Protein AF-A0A1M7ZE67-F1 (afdb_monomer_lite)

Radius of gyration: 37.71 Å; chains: 1; bounding box: 58×141×57 Å

Foldseek 3Di:
DDDDDDDDDDDDDDDDDDDDDPPPPVVVVVVVVVVVVVVVVVVVVVVVVVVVPPPPPPVPPPAQAEDAAAAPDPDAFDADPVLVVVCVVVVHALVRQLVLVLVVLLPDPVLVVLLCVLLVLLVADSLLLVLQLSLCSSRPHRSPPPLVVLVVVLVVLVPDPDFQDAPPHGPVNVCVDPLNVVLVPDPAQQSNLVSVQVSCQPPQQQDQDPNDHHHNDGPLQRGVPPDDRQWAAESNRHGLSLLRNQQVVLCVRPVDDRDDNRCNSVSSNQCHNNNNVSNSSSSQLSCLQCLLCVQQSYRHSNYSQLSSQCSVVPPSNVVSNVQNVVCVVVVHRDDRHGHSSSNVSSVCSVSSVVSVD

Structure (mmCIF, N/CA/C/O backbone):
data_AF-A0A1M7ZE67-F1
#
_entry.id   AF-A0A1M7ZE67-F1
#
loop_
_atom_site.group_PDB
_atom_site.id
_atom_site.type_symbol
_atom_site.label_atom_id
_atom_site.label_alt_id
_atom_site.label_comp_id
_atom_site.label_asym_id
_atom_site.label_entity_id
_atom_site.label_seq_id
_atom_site.pdbx_PDB_ins_code
_atom_site.Cartn_x
_atom_site.Cartn_y
_atom_site.Cartn_z
_atom_site.occupancy
_atom_site.B_iso_or_equiv
_atom_site.auth_seq_id
_atom_site.auth_comp_id
_atom_site.auth_asym_id
_atom_site.auth_atom_id
_atom_site.pdbx_PDB_model_num
ATOM 1 N N . MET A 1 1 ? 35.141 -115.122 -3.502 1.00 37.69 1 MET A N 1
ATOM 2 C CA . MET A 1 1 ? 36.335 -115.824 -2.993 1.00 37.69 1 MET A CA 1
ATOM 3 C C . MET A 1 1 ? 36.480 -115.484 -1.522 1.00 37.69 1 MET A C 1
ATOM 5 O O . MET A 1 1 ? 36.486 -114.306 -1.211 1.00 37.69 1 MET A O 1
ATOM 9 N N . LEU A 1 2 ? 36.434 -116.542 -0.702 1.00 40.47 2 LEU A N 1
ATOM 10 C CA . LEU A 1 2 ? 36.961 -116.773 0.655 1.00 40.47 2 LEU A CA 1
ATOM 11 C C . LEU A 1 2 ? 37.602 -115.592 1.454 1.00 40.47 2 LEU A C 1
ATOM 13 O O . LEU A 1 2 ? 38.289 -114.783 0.844 1.00 40.47 2 LEU A O 1
ATOM 17 N N . PRO A 1 3 ? 37.721 -115.673 2.803 1.00 68.88 3 PRO A N 1
ATOM 18 C CA . PRO A 1 3 ? 36.790 -116.205 3.832 1.00 68.88 3 PRO A CA 1
ATOM 19 C C . PRO A 1 3 ? 37.053 -115.711 5.301 1.00 68.88 3 PRO A C 1
ATOM 21 O O . PRO A 1 3 ? 37.895 -114.854 5.539 1.00 68.88 3 PRO A O 1
ATOM 24 N N . LEU A 1 4 ? 36.420 -116.427 6.258 1.00 39.94 4 LEU A N 1
ATOM 25 C CA . LEU A 1 4 ? 36.834 -116.756 7.650 1.00 39.94 4 LEU A CA 1
ATOM 26 C C . LEU A 1 4 ? 36.669 -115.666 8.732 1.00 39.94 4 LEU A C 1
ATOM 28 O O . LEU A 1 4 ? 37.014 -114.520 8.508 1.00 39.94 4 LEU A O 1
ATOM 32 N N . GLN A 1 5 ? 36.300 -115.939 9.992 1.00 39.19 5 GLN A N 1
ATOM 33 C CA . GLN A 1 5 ? 35.590 -116.998 10.754 1.00 39.19 5 GLN A CA 1
ATOM 34 C C . GLN A 1 5 ? 35.569 -116.507 12.252 1.00 39.19 5 GLN A C 1
ATOM 36 O O . GLN A 1 5 ? 35.997 -115.378 12.481 1.00 39.19 5 GLN A O 1
ATOM 41 N N . PRO A 1 6 ? 35.037 -117.216 13.279 1.00 73.19 6 PRO A N 1
ATOM 42 C CA . PRO A 1 6 ? 34.024 -116.665 14.204 1.00 73.19 6 PRO A CA 1
ATOM 43 C C . PRO A 1 6 ? 34.400 -116.709 15.714 1.00 73.19 6 PRO A C 1
ATOM 45 O O . PRO A 1 6 ? 35.472 -117.195 16.051 1.00 73.19 6 PRO A O 1
ATOM 48 N N . LEU A 1 7 ? 33.491 -116.281 16.621 1.00 39.88 7 LEU A N 1
ATOM 49 C CA . LEU A 1 7 ? 32.932 -117.057 17.773 1.00 39.88 7 LEU A CA 1
ATOM 50 C C . LEU A 1 7 ? 32.322 -116.189 18.909 1.00 39.88 7 LEU A C 1
ATOM 52 O O . LEU A 1 7 ? 32.971 -115.271 19.389 1.00 39.88 7 LEU A O 1
ATOM 56 N N . GLN A 1 8 ? 31.140 -116.641 19.384 1.00 41.62 8 GLN A N 1
ATOM 57 C CA . GLN A 1 8 ? 30.636 -116.703 20.788 1.00 41.62 8 GLN A CA 1
ATOM 58 C C . GLN A 1 8 ? 30.366 -115.391 21.575 1.00 41.62 8 GLN A C 1
ATOM 60 O O . GLN A 1 8 ? 31.011 -114.386 21.346 1.00 41.62 8 GLN A O 1
ATOM 65 N N . SER A 1 9 ? 29.426 -115.272 22.529 1.00 34.56 9 SER A N 1
ATOM 66 C CA . SER A 1 9 ? 28.531 -116.185 23.275 1.00 34.56 9 SER A CA 1
ATOM 67 C C . SER A 1 9 ? 27.375 -115.390 23.939 1.00 34.56 9 SER A C 1
ATOM 69 O O . SER A 1 9 ? 27.431 -114.170 24.043 1.00 34.56 9 SER A O 1
ATOM 71 N N . LEU A 1 10 ? 26.350 -116.115 24.404 1.00 39.31 10 LEU A N 1
ATOM 72 C CA . LEU A 1 10 ? 25.133 -115.701 25.133 1.00 39.31 10 LEU A CA 1
ATOM 73 C C . LEU A 1 10 ? 25.384 -115.025 26.506 1.00 39.31 10 LEU A C 1
ATOM 75 O O . LEU A 1 10 ? 26.268 -115.488 27.217 1.00 39.31 10 LEU A O 1
ATOM 79 N N . ASP A 1 11 ? 24.556 -114.042 26.922 1.00 38.16 11 ASP A N 1
ATOM 80 C CA . ASP A 1 11 ? 23.532 -114.221 27.988 1.00 38.16 11 ASP A CA 1
ATOM 81 C C . ASP A 1 11 ? 22.647 -112.972 28.313 1.00 38.16 11 ASP A C 1
ATOM 83 O O . ASP A 1 11 ? 23.129 -111.850 28.416 1.00 38.16 11 ASP A O 1
ATOM 87 N N . ARG A 1 12 ? 21.352 -113.259 28.564 1.00 39.28 12 ARG A N 1
ATOM 88 C CA . ARG A 1 12 ? 20.345 -112.685 29.510 1.00 39.28 12 ARG A CA 1
ATOM 89 C C . ARG A 1 12 ? 19.777 -111.238 29.476 1.00 39.28 12 ARG A C 1
ATOM 9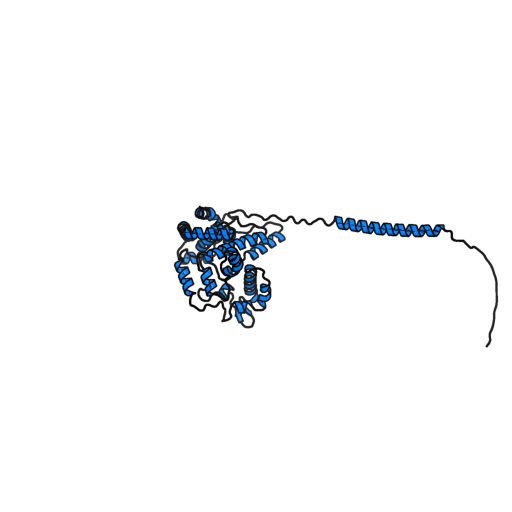1 O O . ARG A 1 12 ? 20.468 -110.248 29.656 1.00 39.28 12 ARG A O 1
ATOM 98 N N . ALA A 1 13 ? 18.428 -111.243 29.558 1.00 33.59 13 ALA A N 1
ATOM 99 C CA . ALA A 1 13 ? 17.512 -110.477 30.440 1.00 33.59 13 ALA A CA 1
ATOM 100 C C . ALA A 1 13 ? 16.529 -109.446 29.814 1.00 33.59 13 ALA A C 1
ATOM 102 O O . ALA A 1 13 ? 16.861 -108.301 29.539 1.00 33.59 13 ALA A O 1
ATOM 103 N N . ALA A 1 14 ? 15.281 -109.925 29.660 1.00 38.44 14 ALA A N 1
ATOM 104 C CA . ALA A 1 14 ? 13.939 -109.337 29.888 1.00 38.44 14 ALA A CA 1
ATOM 105 C C . ALA A 1 14 ? 13.839 -107.883 30.442 1.00 38.44 14 ALA A C 1
ATOM 107 O O . ALA A 1 14 ? 14.640 -107.484 31.269 1.00 38.44 14 ALA A O 1
ATOM 108 N N . SER A 1 15 ? 12.824 -107.044 30.177 1.00 39.09 15 SER A N 1
ATOM 109 C CA . SER A 1 15 ? 11.384 -107.256 29.935 1.00 39.09 15 SER A CA 1
ATOM 110 C C . SER A 1 15 ? 10.691 -105.929 29.535 1.00 39.09 15 SER A C 1
ATOM 112 O O . SER A 1 15 ? 11.205 -104.855 29.833 1.00 39.09 15 SER A O 1
ATOM 114 N N . GLY A 1 16 ? 9.471 -106.002 28.976 1.00 34.16 16 GLY A N 1
ATOM 115 C CA . GLY A 1 16 ? 8.428 -104.993 29.237 1.00 34.16 16 GLY A CA 1
ATOM 116 C C . GLY A 1 16 ? 7.887 -104.199 28.040 1.00 34.16 16 GLY A C 1
ATOM 117 O O . GLY A 1 16 ? 8.334 -103.092 27.765 1.00 34.16 16 GLY A O 1
ATOM 118 N N . ARG A 1 17 ? 6.819 -104.700 27.399 1.00 46.03 17 ARG A N 1
ATOM 119 C CA . ARG A 1 17 ? 5.888 -103.866 26.611 1.00 46.03 17 ARG A CA 1
ATOM 120 C C . ARG A 1 17 ? 5.009 -103.043 27.559 1.00 46.03 17 ARG A C 1
ATOM 122 O O . ARG A 1 17 ? 4.394 -103.617 28.455 1.00 46.03 17 ARG A O 1
ATOM 129 N N . ARG A 1 18 ? 4.849 -101.741 27.298 1.00 42.53 18 ARG A N 1
ATOM 130 C CA . ARG A 1 18 ? 3.683 -100.961 27.747 1.00 42.53 18 ARG A CA 1
ATOM 131 C C . ARG A 1 18 ? 2.934 -100.409 26.541 1.00 42.53 18 ARG A C 1
ATOM 133 O O . ARG A 1 18 ? 3.508 -99.747 25.685 1.00 42.53 18 ARG A O 1
ATOM 140 N N . VAL A 1 19 ? 1.644 -100.716 26.512 1.00 50.50 19 VAL A N 1
ATOM 141 C CA . VAL A 1 19 ? 0.631 -100.163 25.613 1.00 50.50 19 VAL A CA 1
ATOM 142 C C . VAL A 1 19 ? 0.341 -98.725 26.058 1.00 50.50 19 VAL A C 1
ATOM 144 O O . VAL A 1 19 ? 0.095 -98.487 27.241 1.00 50.50 19 VAL A O 1
ATOM 147 N N . MET A 1 20 ? 0.406 -97.762 25.135 1.00 42.56 20 MET A N 1
ATOM 148 C CA . MET A 1 20 ? 0.136 -96.347 25.409 1.00 42.56 20 MET A CA 1
ATOM 149 C C . MET A 1 20 ? -1.375 -96.090 25.334 1.00 42.56 20 MET A C 1
ATOM 151 O O . MET A 1 20 ? -1.995 -96.276 24.290 1.00 42.56 20 MET A O 1
ATOM 155 N N . GLY A 1 21 ? -1.970 -95.723 26.471 1.00 41.25 21 GLY A N 1
ATOM 156 C CA . GLY A 1 21 ? -3.400 -95.454 26.610 1.00 41.25 21 GLY A CA 1
ATOM 157 C C . GLY A 1 21 ? -3.831 -94.109 26.016 1.00 41.25 21 GLY A C 1
ATOM 158 O O . GLY A 1 21 ? -3.056 -93.155 25.943 1.00 41.25 21 GLY A O 1
ATOM 159 N N . TRP A 1 22 ? -5.112 -94.034 25.649 1.00 51.19 22 TRP A N 1
ATOM 160 C CA . TRP A 1 22 ? -5.822 -92.888 25.056 1.00 51.19 22 TRP A CA 1
ATOM 161 C C . TRP A 1 22 ? -5.829 -91.590 25.893 1.00 51.19 22 TRP A C 1
ATOM 163 O O . TRP A 1 22 ? -6.349 -90.567 25.456 1.00 51.19 22 TRP A O 1
ATOM 173 N N . SER A 1 23 ? -5.203 -91.581 27.067 1.00 49.56 23 SER A N 1
ATOM 174 C CA . SER A 1 23 ? -5.097 -90.421 27.956 1.00 49.56 23 SER A CA 1
ATOM 175 C C . SER A 1 23 ? -4.087 -89.365 27.480 1.00 49.56 23 SER A C 1
ATOM 177 O O . SER A 1 23 ? -4.133 -88.237 27.953 1.00 49.56 23 SER A O 1
ATOM 179 N N . GLY A 1 24 ? -3.164 -89.703 26.568 1.00 48.00 24 GLY A N 1
ATOM 180 C CA . GLY A 1 24 ? -2.104 -88.788 26.107 1.00 48.00 24 GLY A CA 1
ATOM 181 C C . GLY A 1 24 ? -2.510 -87.825 24.984 1.00 48.00 24 GLY A C 1
ATOM 182 O O . GLY A 1 24 ? -1.918 -86.756 24.846 1.00 48.00 24 GLY A O 1
ATOM 183 N N . VAL A 1 25 ? -3.532 -88.172 24.195 1.00 52.66 25 VAL A N 1
ATOM 184 C CA . VAL A 1 25 ? -3.953 -87.381 23.022 1.00 52.66 25 VAL A CA 1
ATOM 185 C C . VAL A 1 25 ? -4.830 -86.190 23.432 1.00 52.66 25 VAL A C 1
ATOM 187 O O . VAL A 1 25 ? -4.679 -85.098 22.884 1.00 52.66 25 VAL A O 1
ATOM 190 N N . LEU A 1 26 ? -5.676 -86.342 24.461 1.00 48.53 26 LEU A N 1
ATOM 191 C CA . LEU A 1 26 ? -6.514 -85.243 24.963 1.00 48.53 26 LEU A CA 1
ATOM 192 C C . LEU A 1 26 ? -5.701 -84.114 25.624 1.00 48.53 26 LEU A C 1
ATOM 194 O O . LEU A 1 26 ? -6.079 -82.946 25.534 1.00 48.53 26 LEU A O 1
ATOM 198 N N . THR A 1 27 ? -4.564 -84.423 26.248 1.00 53.12 27 THR A N 1
ATOM 199 C CA . THR A 1 27 ? -3.754 -83.433 26.983 1.00 53.12 27 THR A CA 1
ATOM 200 C C . THR A 1 27 ? -2.970 -82.502 26.057 1.00 53.12 27 THR A C 1
ATOM 202 O O . THR A 1 27 ? -2.714 -81.352 26.413 1.00 53.12 27 THR A O 1
ATOM 205 N N . ILE A 1 28 ? -2.604 -82.970 24.859 1.00 53.38 28 ILE A N 1
ATOM 206 C CA . ILE A 1 28 ? -1.895 -82.163 23.854 1.00 53.38 28 ILE A CA 1
ATOM 207 C C . ILE A 1 28 ? -2.879 -81.225 23.142 1.00 53.38 28 ILE A C 1
ATOM 209 O O . ILE A 1 28 ? -2.604 -80.031 23.032 1.00 53.38 28 ILE A O 1
ATOM 213 N N . ALA A 1 29 ? -4.060 -81.723 22.758 1.00 52.75 29 ALA A N 1
ATOM 214 C CA . ALA A 1 29 ? -5.105 -80.908 22.133 1.00 52.75 29 ALA A CA 1
ATOM 215 C C . ALA A 1 29 ? -5.577 -79.766 23.055 1.00 52.75 29 ALA A C 1
ATOM 217 O O . ALA A 1 29 ? -5.668 -78.617 22.623 1.00 52.75 29 ALA A O 1
ATOM 218 N N . ALA A 1 30 ? -5.773 -80.043 24.350 1.00 52.50 30 ALA A N 1
ATOM 219 C CA . ALA A 1 30 ? -6.135 -79.018 25.328 1.00 52.50 30 ALA A CA 1
ATOM 220 C C . ALA A 1 30 ? -5.039 -77.946 25.500 1.00 52.50 30 ALA A C 1
ATOM 222 O O . ALA A 1 30 ? -5.345 -76.760 25.613 1.00 52.50 30 ALA A O 1
ATOM 223 N N . ARG A 1 31 ? -3.752 -78.326 25.466 1.00 50.81 31 ARG A N 1
ATOM 224 C CA . ARG A 1 31 ? -2.633 -77.372 25.589 1.00 50.81 31 ARG A CA 1
ATOM 225 C C . ARG A 1 31 ? -2.471 -76.471 24.360 1.00 50.81 31 ARG A C 1
ATOM 227 O O . ARG A 1 31 ? -2.173 -75.292 24.534 1.00 50.81 31 ARG A O 1
ATOM 234 N N . VAL A 1 32 ? -2.713 -76.983 23.151 1.00 53.66 32 VAL A N 1
ATOM 235 C CA . VAL A 1 32 ? -2.655 -76.196 21.901 1.00 53.66 32 VAL A CA 1
ATOM 236 C C . VAL A 1 32 ? -3.820 -75.205 21.810 1.00 53.66 32 VAL A C 1
ATOM 238 O O . VAL A 1 32 ? -3.609 -74.038 21.484 1.00 53.66 32 VAL A O 1
ATOM 241 N N . ILE A 1 33 ? -5.033 -75.619 22.193 1.00 54.06 33 ILE A N 1
ATOM 242 C CA . ILE A 1 33 ? -6.212 -74.738 22.207 1.00 54.06 33 ILE A CA 1
ATOM 243 C C . ILE A 1 33 ? -6.042 -73.616 23.244 1.00 54.06 33 ILE A C 1
ATOM 245 O O . ILE A 1 33 ? -6.280 -72.452 22.931 1.00 54.06 33 ILE A O 1
ATOM 249 N N . ILE A 1 34 ? -5.548 -73.921 24.451 1.00 54.44 34 ILE A N 1
ATOM 250 C CA . ILE A 1 34 ? -5.298 -72.903 25.489 1.00 54.44 34 ILE A CA 1
ATOM 251 C C . ILE A 1 34 ? -4.181 -71.931 25.068 1.00 54.44 34 ILE A C 1
ATOM 253 O O . ILE A 1 34 ? -4.273 -70.736 25.353 1.00 54.44 34 ILE A O 1
ATOM 257 N N . ALA A 1 35 ? -3.146 -72.403 24.362 1.00 50.81 35 ALA A N 1
ATOM 258 C CA . ALA A 1 35 ? -2.100 -71.538 23.817 1.00 50.81 35 ALA A CA 1
ATOM 259 C C . ALA A 1 35 ? -2.644 -70.601 22.723 1.00 50.81 35 ALA A C 1
ATOM 261 O O . ALA A 1 35 ? -2.401 -69.396 22.779 1.00 50.81 35 ALA A O 1
ATOM 262 N N . HIS A 1 36 ? -3.447 -71.098 21.777 1.00 49.75 36 HIS A N 1
ATOM 263 C CA . HIS A 1 36 ? -4.042 -70.258 20.732 1.00 49.75 36 HIS A CA 1
ATOM 264 C C . HIS A 1 36 ? -5.071 -69.257 21.275 1.00 49.75 36 HIS A C 1
ATOM 266 O O . HIS A 1 36 ? -5.068 -68.106 20.846 1.00 49.75 36 HIS A O 1
ATOM 272 N N . VAL A 1 37 ? -5.863 -69.625 22.288 1.00 54.44 37 VAL A N 1
ATOM 273 C CA . VAL A 1 37 ? -6.792 -68.698 22.962 1.00 54.44 37 VAL A CA 1
ATOM 274 C C . VAL A 1 37 ? -6.042 -67.609 23.739 1.00 54.44 37 VAL A C 1
ATOM 276 O O . VAL A 1 37 ? -6.433 -66.446 23.681 1.00 54.44 37 VAL A O 1
ATOM 279 N N . ARG A 1 38 ? -4.919 -67.932 24.399 1.00 50.50 38 ARG A N 1
ATOM 280 C CA . ARG A 1 38 ? -4.068 -66.934 25.079 1.00 50.50 38 ARG A CA 1
ATOM 281 C C . ARG A 1 38 ? -3.377 -65.979 24.107 1.00 50.50 38 ARG A C 1
ATOM 283 O O . ARG A 1 38 ? -3.290 -64.791 24.396 1.00 50.50 38 ARG A O 1
ATOM 290 N N . THR A 1 39 ? -2.931 -66.475 22.953 1.00 51.69 39 THR A N 1
ATOM 291 C CA . THR A 1 39 ? -2.288 -65.638 21.924 1.00 51.69 39 THR A CA 1
ATOM 292 C C . THR A 1 39 ? -3.312 -64.744 21.211 1.00 51.69 39 THR A C 1
ATOM 294 O O . THR A 1 39 ? -3.032 -63.575 20.963 1.00 51.69 39 THR A O 1
ATOM 297 N N . ALA A 1 40 ? -4.529 -65.246 20.967 1.00 51.94 40 ALA A N 1
ATOM 298 C CA . ALA A 1 40 ? -5.639 -64.469 20.414 1.00 51.94 40 ALA A CA 1
ATOM 299 C C . ALA A 1 40 ? -6.171 -63.412 21.402 1.00 51.94 40 ALA A C 1
ATOM 301 O O . ALA A 1 40 ? -6.408 -62.274 21.005 1.00 51.94 40 ALA A O 1
ATOM 302 N N . MET A 1 41 ? -6.288 -63.733 22.698 1.00 52.34 41 MET A N 1
ATOM 303 C CA . MET A 1 41 ? -6.652 -62.750 23.731 1.00 52.34 41 MET A CA 1
ATOM 304 C C . MET A 1 41 ? -5.570 -61.683 23.936 1.00 52.34 41 MET A C 1
ATOM 306 O O . MET A 1 41 ? -5.913 -60.523 24.138 1.00 52.34 41 MET A O 1
ATOM 310 N N . ALA A 1 42 ? -4.283 -62.033 23.838 1.00 52.97 42 ALA A N 1
ATOM 311 C CA . ALA A 1 42 ? -3.193 -61.057 23.897 1.00 52.97 42 ALA A CA 1
ATOM 312 C C . ALA A 1 42 ? -3.191 -60.111 22.682 1.00 52.97 42 ALA A C 1
ATOM 314 O O . ALA A 1 42 ? -2.950 -58.918 22.845 1.00 52.97 42 ALA A O 1
ATOM 315 N N . PHE A 1 43 ? -3.529 -60.608 21.485 1.00 52.12 43 PHE A N 1
ATOM 316 C CA . PHE A 1 43 ? -3.680 -59.776 20.286 1.00 52.12 43 PHE A CA 1
ATOM 317 C C . PHE A 1 43 ? -4.895 -58.843 20.367 1.00 52.12 43 PHE A C 1
ATOM 319 O O . PHE A 1 43 ? -4.783 -57.675 20.015 1.00 52.12 43 PHE A O 1
ATOM 326 N N . VAL A 1 44 ? -6.035 -59.317 20.883 1.00 55.97 44 VAL A N 1
ATOM 327 C CA . VAL A 1 44 ? -7.241 -58.489 21.073 1.00 55.97 44 VAL A CA 1
ATOM 328 C C . VAL A 1 44 ? -7.042 -57.456 22.189 1.00 55.97 44 VAL A C 1
ATOM 330 O O . VAL A 1 44 ? -7.448 -56.309 22.030 1.00 55.97 44 VAL A O 1
ATOM 333 N N . ALA A 1 45 ? -6.352 -57.805 23.280 1.00 54.84 45 ALA A N 1
ATOM 334 C CA . ALA A 1 45 ? -5.998 -56.856 24.336 1.00 54.84 45 ALA A CA 1
ATOM 335 C C . ALA A 1 45 ? -4.969 -55.811 23.866 1.00 54.84 45 ALA A C 1
ATOM 337 O O . ALA A 1 45 ? -5.103 -54.641 24.209 1.00 54.84 45 ALA A O 1
ATOM 338 N N . ALA A 1 46 ? -3.989 -56.192 23.037 1.00 54.97 46 ALA A N 1
ATOM 339 C CA . ALA A 1 46 ? -3.046 -55.250 22.431 1.00 54.97 46 ALA A CA 1
ATOM 340 C C . ALA A 1 46 ? -3.719 -54.326 21.400 1.00 54.97 46 ALA A C 1
ATOM 342 O O . ALA A 1 46 ? -3.388 -53.144 21.347 1.00 54.97 46 ALA A O 1
ATOM 343 N N . LEU A 1 47 ? -4.702 -54.820 20.635 1.00 53.53 47 LEU A N 1
ATOM 344 C CA . LEU A 1 47 ? -5.490 -53.990 19.716 1.00 53.53 47 LEU A CA 1
ATOM 345 C C . LEU A 1 47 ? -6.411 -53.017 20.473 1.00 53.53 47 LEU A C 1
ATOM 347 O O . LEU A 1 47 ? -6.520 -51.861 20.077 1.00 53.53 47 LEU A O 1
ATOM 351 N N . LEU A 1 48 ? -7.011 -53.454 21.588 1.00 52.19 48 LEU A N 1
ATOM 352 C CA . LEU A 1 48 ? -7.869 -52.616 22.436 1.00 52.19 48 LEU A CA 1
ATOM 353 C C . LEU A 1 48 ? -7.073 -51.579 23.252 1.00 52.19 48 LEU A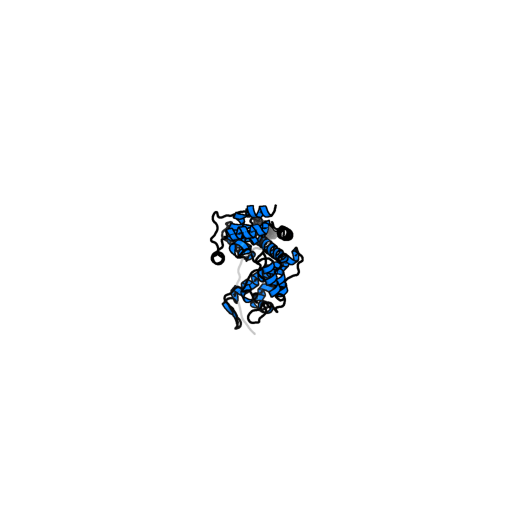 C 1
ATOM 355 O O . LEU A 1 48 ? -7.551 -50.457 23.427 1.00 52.19 48 LEU A O 1
ATOM 359 N N . LEU A 1 49 ? -5.845 -51.896 23.690 1.00 48.50 49 LEU A N 1
ATOM 360 C CA . LEU A 1 49 ? -4.939 -50.915 24.309 1.00 48.50 49 LEU A CA 1
ATOM 361 C C . LEU A 1 49 ? -4.318 -49.949 23.286 1.00 48.50 49 LEU A C 1
ATOM 363 O O . LEU A 1 49 ? -4.091 -48.790 23.625 1.00 48.50 49 LEU A O 1
ATOM 367 N N . ALA A 1 50 ? -4.095 -50.367 22.035 1.00 47.34 50 ALA A N 1
ATOM 368 C CA . ALA A 1 50 ? -3.628 -49.468 20.975 1.00 47.34 50 ALA A CA 1
ATOM 369 C C . ALA A 1 50 ? -4.706 -48.453 20.544 1.00 47.34 50 ALA A C 1
ATOM 371 O O . ALA A 1 50 ? -4.376 -47.329 20.171 1.00 47.34 50 ALA A O 1
ATOM 372 N N . THR A 1 51 ? -5.993 -48.797 20.659 1.00 48.69 51 THR A N 1
ATOM 373 C CA . THR A 1 51 ? -7.106 -47.866 20.392 1.00 48.69 51 THR A CA 1
ATOM 374 C C . THR A 1 51 ? -7.427 -46.911 21.545 1.00 48.69 51 THR A C 1
ATOM 376 O O . THR A 1 51 ? -8.118 -45.922 21.324 1.00 48.69 51 THR A O 1
ATOM 379 N N . ALA A 1 52 ? -6.923 -47.154 22.760 1.00 47.94 52 ALA A N 1
ATOM 380 C CA . ALA A 1 52 ? -7.200 -46.308 23.927 1.00 47.94 52 ALA A CA 1
ATOM 381 C C . ALA A 1 52 ? -6.219 -45.129 24.104 1.00 47.94 52 ALA A C 1
ATOM 383 O O . ALA A 1 52 ? -6.481 -44.237 24.909 1.00 47.94 52 ALA A O 1
ATOM 384 N N . CYS A 1 53 ? -5.112 -45.089 23.350 1.00 45.41 53 CYS A N 1
ATOM 385 C CA . CYS A 1 53 ? -4.116 -44.009 23.426 1.00 45.41 53 CYS A CA 1
ATOM 386 C C . CYS A 1 53 ? -4.122 -43.046 22.232 1.00 45.41 53 CYS A C 1
ATOM 388 O O . CYS A 1 53 ? -3.327 -42.107 22.214 1.00 45.41 53 CYS A O 1
ATOM 390 N N . VAL A 1 54 ? -5.047 -43.192 21.279 1.00 50.22 54 VAL A N 1
ATOM 391 C CA . VAL A 1 54 ? -5.344 -42.110 20.331 1.00 50.22 54 VAL A CA 1
ATOM 392 C C . VAL A 1 54 ? -6.328 -41.162 21.010 1.00 50.22 54 VAL A C 1
ATOM 394 O O . VAL A 1 54 ? -7.505 -41.089 20.665 1.00 50.22 54 VAL A O 1
ATOM 397 N N . ALA A 1 55 ? -5.850 -40.448 22.032 1.00 51.47 55 ALA A N 1
ATOM 398 C CA . ALA A 1 55 ? -6.521 -39.222 22.427 1.00 51.47 55 ALA A CA 1
ATOM 399 C C . ALA A 1 55 ? -6.562 -38.344 21.169 1.00 51.47 55 ALA A C 1
ATOM 401 O O . ALA A 1 55 ? -5.510 -38.151 20.547 1.00 51.47 55 ALA A O 1
ATOM 402 N N . PRO A 1 56 ? -7.730 -37.832 20.744 1.00 45.47 56 PRO A N 1
ATOM 403 C CA . PRO A 1 56 ? -7.719 -36.790 19.746 1.00 45.47 56 PRO A CA 1
ATOM 404 C C . PRO A 1 56 ? -6.883 -35.665 20.353 1.00 45.47 56 PRO A C 1
ATOM 406 O O . PRO A 1 56 ? -7.248 -35.084 21.377 1.00 45.47 56 PRO A O 1
ATOM 409 N N . LEU A 1 57 ? -5.740 -35.368 19.734 1.00 48.00 57 LEU A N 1
ATOM 410 C CA . LEU A 1 57 ? -5.170 -34.032 19.781 1.00 48.00 57 LEU A CA 1
ATOM 411 C C . LEU A 1 57 ? -6.200 -33.138 19.091 1.00 48.00 57 LEU A C 1
ATOM 413 O O . LEU A 1 57 ? -6.048 -32.740 17.940 1.00 48.00 57 LEU A O 1
ATOM 417 N N . SER A 1 58 ? -7.293 -32.861 19.796 1.00 44.72 58 SER A N 1
ATOM 418 C CA . SER A 1 58 ? -8.111 -31.694 19.572 1.00 44.72 58 SER A CA 1
ATOM 419 C C . SER A 1 58 ? -7.187 -30.536 19.910 1.00 44.72 58 SER A C 1
ATOM 421 O O . SER A 1 58 ? -7.175 -30.042 21.035 1.00 44.72 58 SER A O 1
ATOM 423 N N . GLY A 1 59 ? -6.334 -30.153 18.956 1.00 42.34 59 GLY A N 1
ATOM 424 C CA . GLY A 1 59 ? -5.786 -28.815 18.945 1.00 42.34 59 GLY A CA 1
ATOM 425 C C . GLY A 1 59 ? -7.006 -27.922 19.022 1.00 42.34 59 GLY A C 1
ATOM 426 O O . GLY A 1 59 ? -7.800 -27.893 18.082 1.00 42.34 59 GLY A O 1
ATOM 427 N N . ALA A 1 60 ? -7.231 -27.304 20.182 1.00 44.88 60 ALA A N 1
ATOM 428 C CA . ALA A 1 60 ? -8.215 -26.253 20.290 1.00 44.88 60 ALA A CA 1
ATOM 429 C C . ALA A 1 60 ? -7.888 -25.306 19.140 1.00 44.88 60 ALA A C 1
ATOM 431 O O . ALA A 1 60 ? -6.774 -24.781 19.078 1.00 44.88 60 ALA A O 1
ATOM 432 N N . ALA A 1 61 ? -8.803 -25.183 18.178 1.00 50.38 61 ALA A N 1
ATOM 433 C CA . ALA A 1 61 ? -8.717 -24.121 17.204 1.00 50.38 61 ALA A CA 1
ATOM 434 C C . ALA A 1 61 ? -8.737 -22.847 18.044 1.00 50.38 61 ALA A C 1
ATOM 436 O O . ALA A 1 61 ? -9.784 -22.471 18.574 1.00 50.38 61 ALA A O 1
ATOM 437 N N . ALA A 1 62 ? -7.556 -22.278 18.291 1.00 63.09 62 ALA A N 1
ATOM 438 C CA . ALA A 1 62 ? -7.439 -21.006 18.966 1.00 63.09 62 ALA A CA 1
ATOM 439 C C . ALA A 1 62 ? -8.300 -20.053 18.142 1.00 63.09 62 ALA A C 1
ATOM 441 O O . ALA A 1 62 ? -8.062 -19.882 16.944 1.00 63.09 62 ALA A O 1
ATOM 442 N N . GLY A 1 63 ? -9.382 -19.562 18.749 1.00 81.62 63 GLY A N 1
ATOM 443 C CA . GLY A 1 63 ? -10.290 -18.652 18.071 1.00 81.62 63 GLY A CA 1
ATOM 444 C C . GLY A 1 63 ? -9.503 -17.465 17.528 1.00 81.62 63 GLY A C 1
ATOM 445 O O . GLY A 1 63 ? -8.498 -17.062 18.116 1.00 81.62 63 GLY A O 1
ATOM 446 N N . VAL A 1 64 ? -9.953 -16.918 16.401 1.00 92.50 64 VAL A N 1
ATOM 447 C CA . VAL A 1 64 ? -9.369 -15.696 15.846 1.00 92.50 64 VAL A CA 1
ATOM 448 C C . VAL A 1 64 ? -9.406 -14.601 16.917 1.00 92.50 64 VAL A C 1
ATOM 450 O O . VAL A 1 64 ? -10.467 -14.288 17.458 1.00 92.50 64 VAL A O 1
ATOM 453 N N . ILE A 1 65 ? -8.245 -14.028 17.231 1.00 95.62 65 ILE A N 1
ATOM 454 C CA . ILE A 1 65 ? -8.092 -12.965 18.223 1.00 95.62 65 ILE A CA 1
ATOM 455 C C . ILE A 1 65 ? -8.430 -11.638 17.553 1.00 95.62 65 ILE A C 1
ATOM 457 O O . ILE A 1 65 ? -7.711 -11.180 16.666 1.00 95.62 65 ILE A O 1
ATOM 461 N N . VAL A 1 66 ? -9.511 -10.996 17.989 1.00 97.06 66 VAL A N 1
ATOM 462 C CA . VAL A 1 66 ? -9.849 -9.643 17.532 1.00 97.06 66 VAL A CA 1
ATOM 463 C C . VAL A 1 66 ? -8.913 -8.645 18.202 1.00 97.06 66 VAL A C 1
ATOM 465 O O . VAL A 1 66 ? -8.855 -8.566 19.429 1.00 97.06 66 VAL A O 1
ATOM 468 N N . VAL A 1 67 ? -8.183 -7.872 17.401 1.00 96.56 67 VAL A N 1
ATOM 469 C CA . VAL A 1 67 ? -7.296 -6.828 17.914 1.00 96.56 67 VAL A CA 1
ATOM 470 C C . VAL A 1 67 ? -8.118 -5.563 18.179 1.00 96.56 67 VAL A C 1
ATOM 472 O O . VAL A 1 67 ? -8.793 -5.088 17.262 1.00 96.56 67 VAL A O 1
ATOM 475 N N . PRO A 1 68 ? -8.097 -5.009 19.407 1.00 93.50 68 PRO A N 1
ATOM 476 C CA . PRO A 1 68 ? -8.895 -3.834 19.736 1.00 93.50 68 PRO A CA 1
ATOM 477 C C . PRO A 1 68 ? -8.454 -2.600 18.929 1.00 93.50 68 PRO A C 1
ATOM 479 O O . PRO A 1 68 ? -7.303 -2.544 18.483 1.00 93.50 68 PRO A O 1
ATOM 482 N N . PRO A 1 69 ? -9.342 -1.604 18.749 1.00 93.75 69 PRO A N 1
ATOM 483 C CA . PRO A 1 69 ? -8.968 -0.310 18.181 1.00 93.75 69 PRO A CA 1
ATOM 484 C C . PRO A 1 69 ? -7.938 0.415 19.058 1.00 93.75 69 PRO A C 1
ATOM 486 O O . PRO A 1 69 ? -7.786 0.119 20.246 1.00 93.75 69 PRO A O 1
ATOM 489 N N . GLY A 1 70 ? -7.267 1.409 18.477 1.00 93.62 70 GLY A N 1
ATOM 490 C CA . GLY A 1 70 ? -6.352 2.281 19.206 1.00 93.62 70 GLY A CA 1
ATOM 491 C C . GLY A 1 70 ? -4.918 1.758 19.335 1.00 93.62 70 GLY A C 1
ATOM 492 O O . GLY A 1 70 ? -4.513 0.752 18.743 1.00 93.62 70 GLY A O 1
ATOM 493 N N . ASN A 1 71 ? -4.123 2.503 20.103 1.00 94.12 71 ASN A N 1
ATOM 494 C CA . ASN A 1 71 ? -2.687 2.290 20.238 1.00 94.12 71 ASN A CA 1
ATOM 495 C C . ASN A 1 71 ? -2.333 1.441 21.458 1.00 94.12 71 ASN A C 1
ATOM 497 O O . ASN A 1 71 ? -2.731 1.748 22.577 1.00 94.12 71 ASN A O 1
ATOM 501 N N . GLY A 1 72 ? -1.490 0.425 21.249 1.00 88.69 72 GLY A N 1
ATOM 502 C CA . GLY A 1 72 ? -0.854 -0.309 22.349 1.00 88.69 72 GLY A CA 1
ATOM 503 C C . GLY A 1 72 ? 0.255 0.488 23.052 1.00 88.69 72 GLY A C 1
ATOM 504 O O . GLY A 1 72 ? 0.578 0.207 24.201 1.00 88.69 72 GLY A O 1
ATOM 505 N N . SER A 1 73 ? 0.824 1.497 22.379 1.00 90.19 73 SER A N 1
ATOM 506 C CA . SER A 1 73 ? 1.834 2.411 22.931 1.00 90.19 73 SER A CA 1
ATOM 507 C C . SER A 1 73 ? 1.233 3.787 23.213 1.00 90.19 73 SER A C 1
ATOM 509 O O . SER A 1 73 ? 0.573 4.364 22.349 1.00 90.19 73 SER A O 1
ATOM 511 N N . GLN A 1 74 ? 1.536 4.359 24.382 1.00 90.75 74 GLN A N 1
ATOM 512 C CA . GLN A 1 74 ? 1.134 5.730 24.731 1.00 90.75 74 GLN A CA 1
ATOM 513 C C . GLN A 1 74 ? 1.869 6.796 23.913 1.00 90.75 74 GLN A C 1
ATOM 515 O O . GLN A 1 74 ? 1.345 7.887 23.715 1.00 90.75 74 GLN A O 1
ATOM 520 N N . GLN A 1 75 ? 3.081 6.494 23.447 1.00 92.12 75 GLN A N 1
ATOM 521 C CA . GLN A 1 75 ? 3.903 7.424 22.679 1.00 92.12 75 GLN A CA 1
ATOM 522 C C . GLN A 1 75 ? 3.985 6.986 21.223 1.00 92.12 75 GLN A C 1
ATOM 524 O O . GLN A 1 75 ? 4.093 5.788 20.931 1.00 92.12 75 GLN A O 1
ATOM 529 N N . GLN A 1 76 ? 3.967 7.969 20.323 1.00 93.25 76 GLN A N 1
ATOM 530 C CA . GLN A 1 76 ? 4.171 7.726 18.905 1.00 93.25 76 GLN A CA 1
ATOM 531 C C . GLN A 1 76 ? 5.580 7.164 18.671 1.00 93.25 76 GLN A C 1
ATOM 533 O O . GLN A 1 76 ? 6.555 7.744 19.157 1.00 93.25 76 GLN A O 1
ATOM 538 N N . PRO A 1 77 ? 5.717 6.066 17.909 1.00 94.94 77 PRO A N 1
ATOM 539 C CA . PRO A 1 77 ? 7.018 5.616 17.436 1.00 94.94 77 PRO A CA 1
ATOM 540 C C . PRO A 1 77 ? 7.741 6.701 16.628 1.00 94.94 77 PRO A C 1
ATOM 542 O O . PRO A 1 77 ? 7.110 7.546 15.995 1.00 94.94 77 PRO A O 1
ATOM 545 N N . THR A 1 78 ? 9.073 6.649 16.598 1.00 94.19 78 THR A N 1
ATOM 546 C CA . THR A 1 78 ? 9.890 7.595 15.827 1.00 94.19 78 THR A CA 1
ATOM 547 C C . THR A 1 78 ? 9.467 7.625 14.358 1.00 94.19 78 THR A C 1
ATOM 549 O O . THR A 1 78 ? 9.426 6.590 13.691 1.00 94.19 78 THR A O 1
ATOM 552 N N . VAL A 1 79 ? 9.189 8.827 13.854 1.00 93.38 79 VAL A N 1
ATOM 553 C CA . VAL A 1 79 ? 8.870 9.062 12.442 1.00 93.38 79 VAL A CA 1
ATOM 554 C C . VAL A 1 79 ? 10.112 8.841 11.578 1.00 93.38 79 VAL A C 1
ATOM 556 O O . VAL A 1 79 ? 11.219 9.233 11.961 1.00 93.38 79 VAL A O 1
ATOM 559 N N . ASP A 1 80 ? 9.930 8.233 10.404 1.00 91.69 80 ASP A N 1
ATOM 560 C CA . ASP A 1 80 ? 11.021 7.984 9.459 1.00 91.69 80 ASP A CA 1
ATOM 561 C C . ASP A 1 80 ? 11.783 9.269 9.094 1.00 91.69 80 ASP A C 1
ATOM 563 O O . ASP A 1 80 ? 11.203 10.340 8.877 1.00 91.69 80 ASP A O 1
ATOM 567 N N . ARG A 1 81 ? 13.113 9.159 8.985 1.00 90.12 81 ARG A N 1
ATOM 568 C CA . ARG A 1 81 ? 13.984 10.312 8.716 1.00 90.12 81 ARG A CA 1
ATOM 569 C C . ARG A 1 81 ? 13.676 10.971 7.375 1.00 90.12 81 ARG A C 1
ATOM 571 O O . ARG A 1 81 ? 13.789 12.191 7.286 1.00 90.12 81 ARG A O 1
ATOM 578 N N . ASN A 1 82 ? 13.265 10.208 6.362 1.00 86.56 82 ASN A N 1
ATOM 579 C CA . ASN A 1 82 ? 12.946 10.772 5.053 1.00 86.56 82 ASN A CA 1
ATOM 580 C C . ASN A 1 82 ? 11.626 11.548 5.098 1.00 86.56 82 ASN A C 1
ATOM 582 O O . ASN A 1 82 ? 11.533 12.614 4.498 1.00 86.56 82 ASN A O 1
ATOM 586 N N . SER A 1 83 ? 10.630 11.069 5.852 1.00 86.19 83 SER A N 1
ATOM 587 C CA . SER A 1 83 ? 9.385 11.813 6.102 1.00 86.19 83 SER A CA 1
ATOM 588 C C . SER A 1 83 ? 9.652 13.150 6.803 1.00 86.19 83 SER A C 1
ATOM 590 O O . SER A 1 83 ? 9.082 14.180 6.430 1.00 86.19 83 SER A O 1
ATOM 592 N N . VAL A 1 84 ? 10.561 13.155 7.786 1.00 88.94 84 VAL A N 1
ATOM 593 C CA . VAL A 1 84 ? 11.003 14.380 8.472 1.00 88.94 84 VAL A CA 1
ATOM 594 C C . VAL A 1 84 ? 11.751 15.313 7.518 1.00 88.94 84 VAL A C 1
ATOM 596 O O . VAL A 1 84 ? 11.459 16.507 7.496 1.00 88.94 84 VAL A O 1
ATOM 599 N N . ALA A 1 85 ? 12.693 14.790 6.729 1.00 86.25 85 ALA A N 1
ATOM 600 C CA . ALA A 1 85 ? 13.467 15.574 5.770 1.00 86.25 85 ALA A CA 1
ATOM 601 C C . ALA A 1 85 ? 12.562 16.247 4.726 1.00 86.25 85 ALA A C 1
ATOM 603 O O . ALA A 1 85 ? 12.572 17.471 4.636 1.00 86.25 85 ALA A O 1
ATOM 604 N N . ARG A 1 86 ? 11.688 15.484 4.051 1.00 83.06 86 ARG A N 1
ATOM 605 C CA . ARG A 1 86 ? 10.744 16.014 3.046 1.00 83.06 86 ARG A CA 1
ATOM 606 C C . ARG A 1 86 ? 9.840 17.109 3.605 1.00 83.06 86 ARG A C 1
ATOM 608 O O . ARG A 1 86 ? 9.607 18.123 2.964 1.00 83.06 86 ARG A O 1
ATOM 615 N N . THR A 1 87 ? 9.332 16.922 4.821 1.00 85.19 87 THR A N 1
ATOM 616 C CA . THR A 1 87 ? 8.457 17.918 5.460 1.00 85.19 87 THR A CA 1
ATOM 617 C C . THR A 1 87 ? 9.205 19.204 5.807 1.00 85.19 87 THR A C 1
ATOM 619 O O . THR A 1 87 ? 8.641 20.289 5.699 1.00 85.19 87 THR A O 1
ATOM 622 N N . ARG A 1 88 ? 10.486 19.101 6.182 1.00 84.88 88 ARG A N 1
ATOM 623 C CA . ARG A 1 88 ? 11.345 20.270 6.409 1.00 84.88 88 ARG A CA 1
ATOM 624 C C . ARG A 1 88 ? 11.709 20.983 5.109 1.00 84.88 88 ARG A C 1
ATOM 626 O O . ARG A 1 88 ? 11.740 22.207 5.107 1.00 84.88 88 ARG A O 1
ATOM 633 N N . GLU A 1 89 ? 11.958 20.242 4.030 1.00 83.00 89 GLU A N 1
ATOM 634 C CA . GLU A 1 89 ? 12.279 20.799 2.707 1.00 83.00 89 GLU A CA 1
ATOM 635 C C . GLU A 1 89 ? 11.163 21.701 2.171 1.00 83.00 89 GLU A C 1
ATOM 637 O O . GLU A 1 89 ? 11.452 22.730 1.565 1.00 83.00 89 GLU A O 1
ATOM 642 N N . THR A 1 90 ? 9.898 21.374 2.453 1.00 77.88 90 THR A N 1
ATOM 643 C CA . THR A 1 90 ? 8.746 22.197 2.048 1.00 77.88 90 THR A CA 1
ATOM 644 C C . THR A 1 90 ? 8.354 23.261 3.079 1.00 77.88 90 THR A C 1
ATOM 646 O O . THR A 1 90 ? 7.382 23.987 2.884 1.00 77.88 90 THR A O 1
ATOM 649 N N . GLY A 1 91 ? 9.113 23.392 4.178 1.00 78.69 91 GLY A N 1
ATOM 650 C CA . GLY A 1 91 ? 8.848 24.353 5.256 1.00 78.69 91 GLY A CA 1
ATOM 651 C C . GLY A 1 91 ? 7.561 24.079 6.046 1.00 78.69 91 GLY A C 1
ATOM 652 O O . GLY A 1 91 ? 7.087 24.956 6.768 1.00 78.69 91 GLY A O 1
ATOM 653 N N . GLY A 1 92 ? 6.977 22.886 5.896 1.00 85.00 92 GLY A N 1
ATOM 654 C CA . GLY A 1 92 ? 5.695 22.508 6.484 1.00 85.00 92 GLY A CA 1
ATOM 655 C C . GLY A 1 92 ? 5.805 21.798 7.836 1.00 85.00 92 GLY A C 1
ATOM 656 O O . GLY A 1 92 ? 6.880 21.603 8.404 1.00 85.00 92 GLY A O 1
ATOM 657 N N . THR A 1 93 ? 4.655 21.359 8.347 1.00 92.44 93 THR A N 1
ATOM 658 C CA . THR A 1 93 ? 4.542 20.504 9.539 1.00 92.44 93 THR A CA 1
ATOM 659 C C . THR A 1 93 ? 3.609 19.332 9.250 1.00 92.44 93 THR A C 1
ATOM 661 O O . THR A 1 93 ? 2.718 19.445 8.409 1.00 92.44 93 THR A O 1
ATOM 664 N N . PHE A 1 94 ? 3.777 18.213 9.962 1.00 93.38 94 PHE A N 1
ATOM 665 C CA . PHE A 1 94 ? 2.862 17.072 9.834 1.00 93.38 94 PHE A CA 1
ATOM 666 C C . PHE A 1 94 ? 1.418 17.461 10.171 1.00 93.38 94 PHE A C 1
ATOM 668 O O . PHE A 1 94 ? 0.506 17.107 9.434 1.00 93.38 94 PHE A O 1
ATOM 675 N N . GLU A 1 95 ? 1.211 18.275 11.209 1.00 94.12 95 GLU A N 1
ATOM 676 C CA . GLU A 1 95 ? -0.120 18.790 11.546 1.00 94.12 95 GLU A CA 1
ATOM 677 C C . GLU A 1 95 ? -0.707 19.648 10.413 1.00 94.12 95 GLU A C 1
ATOM 679 O O . GLU A 1 95 ? -1.868 19.491 10.051 1.00 94.12 95 GLU A O 1
ATOM 684 N N . GLY A 1 96 ? 0.093 20.515 9.784 1.00 92.62 96 GLY A N 1
ATOM 685 C CA . GLY A 1 96 ? -0.361 21.310 8.641 1.00 92.62 96 GLY A CA 1
ATOM 686 C C . GLY A 1 96 ? -0.805 20.442 7.460 1.00 92.62 96 GLY A C 1
ATOM 687 O O . GLY A 1 96 ? -1.860 20.693 6.873 1.00 92.62 96 GLY A O 1
ATOM 688 N N . LYS A 1 97 ? -0.037 19.388 7.156 1.00 91.81 97 LYS A N 1
ATOM 689 C CA . LYS A 1 97 ? -0.366 18.409 6.110 1.00 91.81 97 LYS A CA 1
ATOM 690 C C . LYS A 1 97 ? -1.634 17.623 6.438 1.00 91.81 97 LYS A C 1
ATOM 692 O O . LYS A 1 97 ? -2.514 17.509 5.588 1.00 91.81 97 LYS A O 1
ATOM 697 N N . TYR A 1 98 ? -1.779 17.176 7.686 1.00 94.81 98 TYR A N 1
ATOM 698 C CA . TYR A 1 98 ? -2.995 16.534 8.182 1.00 94.81 98 TYR A CA 1
ATOM 699 C C . TYR A 1 98 ? -4.231 17.418 7.979 1.00 94.81 98 TYR A C 1
ATOM 701 O O . TYR A 1 98 ? -5.200 17.004 7.342 1.00 94.81 98 TYR A O 1
ATOM 709 N N . GLN A 1 99 ? -4.182 18.668 8.448 1.00 94.88 99 GLN A N 1
ATOM 710 C CA . GLN A 1 99 ? -5.296 19.611 8.314 1.00 94.88 99 GLN A CA 1
ATOM 711 C C . GLN A 1 99 ? -5.657 19.886 6.852 1.00 94.88 99 GLN A C 1
ATOM 713 O O . GLN A 1 99 ? -6.805 20.186 6.515 1.00 94.88 99 GLN A O 1
ATOM 718 N N . GLN A 1 100 ? -4.682 19.803 5.954 1.00 91.06 100 GLN A N 1
ATOM 719 C CA . GLN A 1 100 ? -4.912 19.967 4.532 1.00 91.06 100 GLN A CA 1
ATOM 720 C C . GLN A 1 100 ? -5.684 18.794 3.924 1.00 91.06 100 GLN A C 1
ATOM 722 O O . GLN A 1 100 ? -6.736 19.025 3.323 1.00 91.06 100 GLN A O 1
ATOM 727 N N . ILE A 1 101 ? -5.210 17.557 4.108 1.00 91.56 101 ILE A N 1
ATOM 728 C CA . ILE A 1 101 ? -5.910 16.374 3.587 1.00 91.56 101 ILE A CA 1
ATOM 729 C C . ILE A 1 101 ? -7.275 16.191 4.260 1.00 91.56 101 ILE A C 1
ATOM 731 O O . ILE A 1 101 ? -8.254 15.881 3.584 1.00 91.56 101 ILE A O 1
ATOM 735 N N . TYR A 1 102 ? -7.385 16.479 5.561 1.00 95.12 102 TYR A N 1
ATOM 736 C CA . TYR A 1 102 ? -8.655 16.419 6.282 1.00 95.12 102 TYR A CA 1
ATOM 737 C C . TYR A 1 102 ? -9.692 17.380 5.685 1.00 95.12 102 TYR A C 1
ATOM 739 O O . TYR A 1 102 ? -10.815 16.970 5.400 1.00 95.12 102 TYR A O 1
ATOM 747 N N . ARG A 1 103 ? -9.324 18.643 5.418 1.00 94.19 103 ARG A N 1
ATOM 748 C CA . ARG A 1 103 ? -10.233 19.619 4.785 1.00 94.19 103 ARG A CA 1
ATOM 749 C C . ARG A 1 103 ? -10.624 19.233 3.361 1.00 94.19 103 ARG A C 1
ATOM 751 O O . ARG A 1 103 ? -11.770 19.459 2.969 1.00 94.19 103 ARG A O 1
ATOM 758 N N . LEU A 1 104 ? -9.704 18.647 2.592 1.00 91.12 104 LEU A N 1
ATOM 759 C CA . LEU A 1 104 ? -10.016 18.112 1.265 1.00 91.12 104 LEU A CA 1
ATOM 760 C C . LEU A 1 104 ? -11.093 17.025 1.371 1.00 91.12 104 LEU A C 1
ATOM 762 O O . LEU A 1 104 ? -12.129 17.133 0.722 1.00 91.12 104 LEU A O 1
ATOM 766 N N . LEU A 1 105 ? -10.899 16.035 2.246 1.00 93.69 105 LEU A N 1
ATOM 767 C CA . LEU A 1 105 ? -11.868 14.953 2.451 1.00 93.69 105 LEU A CA 1
ATOM 768 C C . LEU A 1 105 ? -13.204 15.469 3.004 1.00 93.69 105 LEU A C 1
ATOM 770 O O . LEU A 1 105 ? -14.265 15.007 2.598 1.00 93.69 105 LEU A O 1
ATOM 774 N N . GLN A 1 106 ? -13.169 16.462 3.893 1.00 95.94 106 GLN A N 1
ATOM 775 C CA . GLN A 1 106 ? -14.372 17.064 4.466 1.00 95.94 106 GLN A CA 1
ATOM 776 C C . GLN A 1 106 ? -15.210 17.822 3.424 1.00 95.94 106 GLN A C 1
ATOM 778 O O . GLN A 1 106 ? -16.440 17.837 3.505 1.00 95.94 106 GLN A O 1
ATOM 783 N N . SER A 1 107 ? -14.557 18.487 2.469 1.00 93.12 107 SER A N 1
ATOM 784 C CA . SER A 1 107 ? -15.228 19.316 1.460 1.00 93.12 107 SER A CA 1
ATOM 785 C C . SER A 1 107 ? -15.673 18.524 0.229 1.00 93.12 107 SER A C 1
ATOM 787 O O . SER A 1 107 ? -16.720 18.832 -0.347 1.00 93.12 107 SER A O 1
ATOM 789 N N . ASP A 1 108 ? -14.940 17.476 -0.151 1.00 91.94 108 ASP A N 1
ATOM 790 C CA . ASP A 1 108 ? -15.236 16.675 -1.337 1.00 91.94 108 ASP A CA 1
ATOM 791 C C . ASP A 1 108 ? -16.172 15.493 -1.033 1.00 91.94 108 ASP A C 1
ATOM 793 O O . ASP A 1 108 ? -15.774 14.345 -0.805 1.00 91.94 108 ASP A O 1
ATOM 797 N N . ARG A 1 109 ? -17.478 15.773 -1.087 1.00 93.75 109 ARG A N 1
ATOM 798 C CA . ARG A 1 109 ? -18.525 14.758 -0.889 1.00 93.75 109 ARG A CA 1
ATOM 799 C C . ARG A 1 109 ? -18.505 13.656 -1.950 1.00 93.75 109 ARG A C 1
ATOM 801 O O . ARG A 1 109 ? -18.897 12.528 -1.650 1.00 93.75 109 ARG A O 1
ATOM 808 N N . ALA A 1 110 ? -18.082 13.965 -3.176 1.00 91.19 110 ALA A N 1
ATOM 809 C CA . ALA A 1 110 ? -18.039 12.990 -4.261 1.00 91.19 110 ALA A CA 1
ATOM 810 C C . ALA A 1 110 ? -16.901 11.988 -4.037 1.00 91.19 110 ALA A C 1
ATOM 812 O O . ALA A 1 110 ? -17.106 10.781 -4.180 1.00 91.19 110 ALA A O 1
ATOM 813 N N . LEU A 1 111 ? -15.732 12.471 -3.615 1.00 92.06 111 LEU A N 1
ATOM 814 C CA . LEU A 1 111 ? -14.622 11.629 -3.189 1.00 92.06 111 LEU A CA 1
ATOM 815 C C . LEU A 1 111 ? -15.014 10.753 -1.995 1.00 92.06 111 LEU A C 1
ATOM 817 O O . LEU A 1 111 ? -14.832 9.537 -2.047 1.00 92.06 111 LEU A O 1
ATOM 821 N N . MET A 1 112 ? -15.624 11.329 -0.956 1.00 96.19 112 MET A N 1
ATOM 822 C CA . MET A 1 112 ? -16.074 10.557 0.207 1.00 96.19 112 MET A CA 1
ATOM 823 C C . MET A 1 112 ? -17.090 9.471 -0.165 1.00 96.19 112 MET A C 1
ATOM 825 O O . MET A 1 112 ? -17.011 8.354 0.348 1.00 96.19 112 MET A O 1
ATOM 829 N N . ALA A 1 113 ? -18.014 9.748 -1.090 1.00 96.50 113 ALA A N 1
ATOM 830 C CA . ALA A 1 113 ? -18.944 8.742 -1.599 1.00 96.50 113 ALA A CA 1
ATOM 831 C C . ALA A 1 113 ? -18.219 7.599 -2.334 1.00 96.50 113 ALA A C 1
ATOM 833 O O . ALA A 1 113 ? -18.557 6.430 -2.137 1.00 96.50 113 ALA A O 1
ATOM 834 N N . ARG A 1 114 ? -17.191 7.914 -3.133 1.00 95.56 114 ARG A N 1
ATOM 835 C CA . ARG A 1 114 ? -16.359 6.908 -3.816 1.00 95.56 114 ARG A CA 1
ATOM 836 C C . ARG A 1 114 ? -15.571 6.054 -2.826 1.00 95.56 114 ARG A C 1
ATOM 838 O O . ARG A 1 114 ? -15.594 4.835 -2.961 1.00 95.56 114 ARG A O 1
ATOM 845 N N . ILE A 1 115 ? -14.970 6.660 -1.798 1.00 97.19 115 ILE A N 1
ATOM 846 C CA . ILE A 1 115 ? -14.274 5.940 -0.716 1.00 97.19 115 ILE A CA 1
ATOM 847 C C . ILE A 1 115 ? -15.235 4.971 -0.017 1.00 97.19 115 ILE A C 1
ATOM 849 O O . ILE A 1 115 ? -14.925 3.789 0.113 1.00 97.19 115 ILE A O 1
ATOM 853 N N . LYS A 1 116 ? -16.431 5.435 0.378 1.00 98.19 116 LYS A N 1
ATOM 854 C CA . LYS A 1 116 ? -17.451 4.580 1.013 1.00 98.19 116 LYS A CA 1
ATOM 855 C C . LYS A 1 116 ? -17.875 3.423 0.095 1.00 98.19 116 LYS A C 1
ATOM 857 O O . LYS A 1 116 ? -17.994 2.292 0.558 1.00 98.19 116 LYS A O 1
ATOM 862 N N . SER A 1 117 ? -18.064 3.685 -1.200 1.00 97.94 117 SER A N 1
ATOM 863 C CA . SER A 1 117 ? -18.455 2.668 -2.186 1.00 97.94 117 SER A CA 1
ATOM 864 C C . SER A 1 117 ? -17.367 1.616 -2.421 1.00 97.94 117 SER A C 1
ATOM 866 O O . SER A 1 117 ? -17.672 0.422 -2.437 1.00 97.94 117 SER A O 1
ATOM 868 N N . ALA A 1 118 ? -16.107 2.035 -2.568 1.00 98.12 118 ALA A N 1
ATOM 869 C CA . ALA A 1 118 ? -14.973 1.123 -2.685 1.00 98.12 118 ALA A CA 1
ATOM 870 C C . ALA A 1 118 ? -14.856 0.263 -1.418 1.00 98.12 118 ALA A C 1
ATOM 872 O O . ALA A 1 118 ? -14.932 -0.961 -1.494 1.00 98.12 118 ALA A O 1
ATOM 873 N N . ALA A 1 119 ? -14.823 0.878 -0.233 1.00 98.50 119 ALA A N 1
ATOM 874 C CA . ALA A 1 119 ? -14.776 0.161 1.042 1.00 98.50 119 ALA A CA 1
ATOM 875 C C . ALA A 1 119 ? -15.882 -0.905 1.166 1.00 98.50 119 ALA A C 1
ATOM 877 O O . ALA A 1 119 ? -15.615 -2.050 1.538 1.00 98.50 119 ALA A O 1
ATOM 878 N N . GLN A 1 120 ? -17.112 -0.562 0.772 1.00 98.38 120 GLN A N 1
ATOM 879 C CA . GLN A 1 120 ? -18.241 -1.489 0.767 1.00 98.38 120 GLN A CA 1
ATOM 880 C C . GLN A 1 120 ? -18.010 -2.690 -0.163 1.00 98.38 120 GLN A C 1
ATOM 882 O O . GLN A 1 120 ? -18.236 -3.827 0.252 1.00 98.38 120 GLN A O 1
ATOM 887 N N . ARG A 1 121 ? -17.533 -2.474 -1.396 1.00 98.19 121 ARG A N 1
ATOM 888 C CA . ARG A 1 121 ? -17.276 -3.556 -2.371 1.00 98.19 121 ARG A CA 1
ATOM 889 C C . ARG A 1 121 ? -16.190 -4.529 -1.903 1.00 98.19 121 ARG A C 1
ATOM 891 O O . ARG A 1 121 ? -16.263 -5.734 -2.167 1.00 98.19 121 ARG A O 1
ATOM 898 N N . PHE A 1 122 ? -15.231 -4.041 -1.123 1.00 98.44 122 PHE A N 1
ATOM 899 C CA . PHE A 1 122 ? -14.192 -4.872 -0.515 1.00 98.44 122 PHE A CA 1
ATOM 900 C C . PHE A 1 122 ? -14.544 -5.375 0.890 1.00 98.44 122 PHE A C 1
ATOM 902 O O . PHE A 1 122 ? -13.800 -6.178 1.446 1.00 98.44 122 PHE A O 1
ATOM 909 N N . GLY A 1 123 ? -15.700 -5.000 1.444 1.00 98.12 123 GLY A N 1
ATOM 910 C CA . GLY A 1 123 ? -16.147 -5.455 2.761 1.00 98.12 123 GLY A CA 1
ATOM 911 C C . GLY A 1 123 ? -15.211 -5.008 3.885 1.00 98.12 123 GLY A C 1
ATOM 912 O O . GLY A 1 123 ? -14.823 -5.825 4.724 1.00 98.12 123 GLY A O 1
ATOM 913 N N . ILE A 1 124 ? -14.808 -3.737 3.866 1.00 98.50 124 ILE A N 1
ATOM 914 C CA . ILE A 1 124 ? -13.975 -3.096 4.892 1.00 98.50 124 ILE A CA 1
ATOM 915 C C . ILE A 1 124 ? -14.683 -1.849 5.443 1.00 98.50 124 ILE A C 1
ATOM 917 O O . ILE A 1 124 ? -15.469 -1.219 4.736 1.00 98.50 124 ILE A O 1
ATOM 921 N N . ASP A 1 125 ? -14.422 -1.484 6.704 1.00 98.50 125 ASP A N 1
ATOM 922 C CA . ASP A 1 125 ? -14.869 -0.191 7.249 1.00 98.50 125 ASP A CA 1
ATOM 923 C C . ASP A 1 125 ? -14.139 0.944 6.487 1.00 98.50 125 ASP A C 1
ATOM 925 O O . ASP A 1 125 ? -12.903 0.915 6.408 1.00 98.50 125 ASP A O 1
ATOM 929 N N . PRO A 1 126 ? -14.849 1.938 5.910 1.00 98.62 126 PRO A N 1
ATOM 930 C CA . PRO A 1 126 ? -14.228 3.053 5.193 1.00 98.62 126 PRO A CA 1
ATOM 931 C C . PRO A 1 126 ? -13.143 3.796 5.985 1.00 98.62 126 PRO A C 1
ATOM 933 O O . PRO A 1 126 ? -12.247 4.383 5.375 1.00 98.62 126 PRO A O 1
ATOM 936 N N . VAL A 1 127 ? -13.174 3.750 7.324 1.00 98.69 127 VAL A N 1
ATOM 937 C CA . VAL A 1 127 ? -12.142 4.363 8.176 1.00 98.69 127 VAL A CA 1
ATOM 938 C C . VAL A 1 127 ? -10.737 3.821 7.888 1.00 98.69 127 VAL A C 1
ATOM 940 O O . VAL A 1 127 ? -9.768 4.568 7.995 1.00 98.69 127 VAL A O 1
ATOM 943 N N . HIS A 1 128 ? -10.603 2.565 7.445 1.00 98.69 128 HIS A N 1
ATOM 944 C CA . HIS A 1 128 ? -9.305 2.003 7.066 1.00 98.69 128 HIS A CA 1
ATOM 945 C C . HIS A 1 128 ? -8.724 2.706 5.832 1.00 98.69 128 HIS A C 1
ATOM 947 O O . HIS A 1 128 ? -7.532 3.014 5.801 1.00 98.69 128 HIS A O 1
ATOM 953 N N . MET A 1 129 ? -9.566 2.995 4.831 1.00 98.50 129 MET A N 1
ATOM 954 C CA . MET A 1 129 ? -9.144 3.730 3.635 1.00 98.50 129 MET A CA 1
ATOM 955 C C . MET A 1 129 ? -8.790 5.177 3.978 1.00 98.50 129 MET A C 1
ATOM 957 O O . MET A 1 129 ? -7.761 5.675 3.528 1.00 98.50 129 MET A O 1
ATOM 961 N N . LEU A 1 130 ? -9.608 5.834 4.811 1.00 98.19 130 LEU A N 1
ATOM 962 C CA . LEU A 1 130 ? -9.321 7.187 5.293 1.00 98.19 130 LEU A CA 1
ATOM 963 C C . LEU A 1 130 ? -7.994 7.242 6.050 1.00 98.19 130 LEU A C 1
ATOM 965 O O . LEU A 1 130 ? -7.199 8.139 5.798 1.00 98.19 130 LEU A O 1
ATOM 969 N N . GLY A 1 131 ? -7.732 6.270 6.926 1.00 97.81 131 GLY A N 1
ATOM 970 C CA . GLY A 1 131 ? -6.482 6.176 7.674 1.00 97.81 131 GLY A CA 1
ATOM 971 C C . GLY A 1 131 ? -5.260 6.062 6.766 1.00 97.81 131 GLY A C 1
ATOM 972 O O . GLY A 1 131 ? -4.299 6.808 6.943 1.00 97.81 131 GLY A O 1
ATOM 973 N N . ALA A 1 132 ? -5.313 5.184 5.759 1.00 96.94 132 ALA A N 1
ATOM 974 C CA . ALA A 1 132 ? -4.237 5.040 4.780 1.00 96.94 132 ALA A CA 1
ATOM 975 C C . ALA A 1 132 ? -3.989 6.348 4.007 1.00 96.94 132 ALA A C 1
ATOM 977 O O . ALA A 1 132 ? -2.868 6.850 4.007 1.00 96.94 132 ALA A O 1
ATOM 978 N N . ILE A 1 133 ? -5.037 6.948 3.424 1.00 95.06 133 ILE A N 1
ATOM 979 C CA . ILE A 1 133 ? -4.929 8.208 2.667 1.00 95.06 133 ILE A CA 1
ATOM 980 C C . ILE A 1 133 ? -4.372 9.323 3.558 1.00 95.06 133 ILE A C 1
ATOM 982 O O . ILE A 1 133 ? -3.404 9.990 3.205 1.00 95.06 133 ILE A O 1
ATOM 986 N N . VAL A 1 134 ? -4.956 9.529 4.736 1.00 95.31 134 VAL A N 1
ATOM 987 C CA . VAL A 1 134 ? -4.563 10.632 5.615 1.00 95.31 134 VAL A CA 1
ATOM 988 C C . VAL A 1 134 ? -3.122 10.482 6.087 1.00 95.31 134 VAL A C 1
ATOM 990 O O . VAL A 1 134 ? -2.385 11.467 6.077 1.00 95.31 134 VAL A O 1
ATOM 993 N N . ALA A 1 135 ? -2.681 9.280 6.452 1.00 95.00 135 ALA A N 1
ATOM 994 C CA . ALA A 1 135 ? -1.308 9.076 6.894 1.00 95.00 135 ALA A CA 1
ATOM 995 C C . ALA A 1 135 ? -0.295 9.224 5.743 1.00 95.00 135 ALA A C 1
ATOM 997 O O . ALA A 1 135 ? 0.743 9.860 5.939 1.00 95.00 135 ALA A O 1
ATOM 998 N N . GLU A 1 136 ? -0.614 8.743 4.534 1.00 91.62 136 GLU A N 1
ATOM 999 C CA . GLU A 1 136 ? 0.235 8.930 3.346 1.00 91.62 136 GLU A CA 1
ATOM 1000 C C . GLU A 1 136 ? 0.464 10.414 3.036 1.00 91.62 136 GLU A C 1
ATOM 1002 O O . GLU A 1 136 ? 1.603 10.872 2.903 1.00 91.62 136 GLU A O 1
ATOM 1007 N N . HIS A 1 137 ? -0.609 11.203 3.030 1.00 90.31 137 HIS A N 1
ATOM 1008 C CA . HIS A 1 137 ? -0.543 12.648 2.787 1.00 90.31 137 HIS A CA 1
ATOM 1009 C C . HIS A 1 137 ? -0.038 13.445 3.993 1.00 90.31 137 HIS A C 1
ATOM 1011 O O . HIS A 1 137 ? 0.281 14.620 3.860 1.00 90.31 137 HIS A O 1
ATOM 1017 N N . THR A 1 138 ? 0.058 12.832 5.173 1.00 92.38 138 THR A N 1
ATOM 1018 C CA . THR A 1 138 ? 0.666 13.471 6.345 1.00 92.38 138 THR A CA 1
ATOM 1019 C C . THR A 1 138 ? 2.179 13.282 6.343 1.00 92.38 138 THR A C 1
ATOM 1021 O O . THR A 1 138 ? 2.916 14.234 6.584 1.00 92.38 138 THR A O 1
ATOM 1024 N N . PHE A 1 139 ? 2.676 12.075 6.066 1.00 90.19 139 PHE A N 1
ATOM 1025 C CA . PHE A 1 139 ? 4.090 11.741 6.270 1.00 90.19 139 PHE A CA 1
ATOM 1026 C C . PHE A 1 139 ? 4.917 11.621 4.990 1.00 90.19 139 PHE A C 1
ATOM 1028 O O . PHE A 1 139 ? 6.148 11.716 5.057 1.00 90.19 139 PHE A O 1
ATOM 1035 N N . ASN A 1 140 ? 4.297 11.379 3.835 1.00 77.19 140 ASN A N 1
ATOM 1036 C CA . ASN A 1 140 ? 5.032 11.042 2.617 1.00 77.19 140 ASN A CA 1
ATOM 1037 C C . ASN A 1 140 ? 4.904 12.085 1.515 1.00 77.19 140 ASN A C 1
ATOM 1039 O O . ASN A 1 140 ? 5.915 12.371 0.871 1.00 77.19 140 ASN A O 1
ATOM 1043 N N . VAL A 1 141 ? 3.727 12.684 1.360 1.00 71.25 141 VAL A N 1
ATOM 1044 C CA . VAL A 1 141 ? 3.398 13.606 0.263 1.00 71.25 141 VAL A CA 1
ATOM 1045 C C . VAL A 1 141 ? 2.809 14.897 0.832 1.00 71.25 141 VAL A C 1
ATOM 1047 O O . VAL A 1 141 ? 2.388 14.920 1.984 1.00 71.25 141 VAL A O 1
ATOM 1050 N N . ASP A 1 142 ? 2.804 15.979 0.060 1.00 62.31 142 ASP A N 1
ATOM 1051 C CA . ASP A 1 142 ? 2.004 17.165 0.377 1.00 62.31 142 ASP A CA 1
ATOM 1052 C C . ASP A 1 142 ? 0.630 17.021 -0.280 1.00 62.31 142 ASP A C 1
ATOM 1054 O O . ASP A 1 142 ? 0.533 16.585 -1.426 1.00 62.31 142 ASP A O 1
ATOM 1058 N N . ALA A 1 143 ? -0.445 17.417 0.405 1.00 53.47 143 ALA A N 1
ATOM 1059 C CA . ALA A 1 143 ? -1.823 17.252 -0.075 1.00 53.47 143 ALA A CA 1
ATOM 1060 C C . ALA A 1 143 ? -2.197 18.160 -1.278 1.00 53.47 143 ALA A C 1
ATOM 1062 O O . ALA A 1 143 ? -3.372 18.436 -1.522 1.00 53.47 143 ALA A O 1
ATOM 1063 N N . ILE A 1 144 ? -1.204 18.611 -2.053 1.00 47.75 144 ILE A N 1
ATOM 1064 C CA . ILE A 1 144 ? -1.354 19.252 -3.364 1.00 47.75 144 ILE A CA 1
ATOM 1065 C C . ILE A 1 144 ? -0.373 18.628 -4.362 1.00 47.75 144 ILE A C 1
ATOM 1067 O O . ILE A 1 144 ? 0.506 19.291 -4.896 1.00 47.75 144 ILE A O 1
ATOM 1071 N N . ASP A 1 145 ? -0.594 17.363 -4.689 1.00 51.88 145 ASP A N 1
ATOM 1072 C CA . ASP A 1 145 ? -0.701 17.026 -6.104 1.00 51.88 145 ASP A CA 1
ATOM 1073 C C . ASP A 1 145 ? -2.201 17.101 -6.391 1.00 51.88 145 ASP A C 1
ATOM 1075 O O . ASP A 1 145 ? -2.973 16.243 -5.960 1.00 51.88 145 ASP A O 1
ATOM 1079 N N . SER A 1 146 ? -2.661 18.195 -7.007 1.00 53.66 146 SER A N 1
ATOM 1080 C CA . SER A 1 146 ? -4.075 18.322 -7.371 1.00 53.66 146 SER A CA 1
ATOM 1081 C C . SER A 1 146 ? -4.492 17.109 -8.212 1.00 53.66 146 SER A C 1
ATOM 1083 O O . SER A 1 146 ? -3.660 16.501 -8.887 1.00 53.66 146 SER A O 1
ATOM 1085 N N . ALA A 1 147 ? -5.783 16.759 -8.239 1.00 54.69 147 ALA A N 1
ATOM 1086 C CA . ALA A 1 147 ? -6.278 15.767 -9.200 1.00 54.69 147 ALA A CA 1
ATOM 1087 C C . ALA A 1 147 ? -5.769 16.082 -10.623 1.00 54.69 147 ALA A C 1
ATOM 1089 O O . ALA A 1 147 ? -5.385 15.179 -11.356 1.00 54.69 147 ALA A O 1
ATOM 1090 N N . GLN A 1 148 ? -5.648 17.374 -10.963 1.00 51.78 148 GLN A N 1
ATOM 1091 C CA . GLN A 1 148 ? -5.030 17.854 -12.202 1.00 51.78 148 GLN A CA 1
ATOM 1092 C C . GLN A 1 148 ? -3.552 17.453 -12.340 1.00 51.78 148 GLN A C 1
ATOM 1094 O O . GLN A 1 148 ? -3.154 17.055 -13.424 1.00 51.78 148 GLN A O 1
ATOM 1099 N N . GLY A 1 149 ? -2.747 17.504 -11.276 1.00 63.28 149 GLY A N 1
ATOM 1100 C CA . GLY A 1 149 ? -1.370 17.002 -11.271 1.00 63.28 149 GLY A CA 1
ATOM 1101 C C . GLY A 1 149 ? -1.286 15.502 -11.565 1.00 63.28 149 GLY A C 1
ATOM 1102 O O . GLY A 1 149 ? -0.463 15.088 -12.381 1.00 63.28 149 GLY A O 1
ATOM 1103 N N . TYR A 1 150 ? -2.183 14.693 -10.989 1.00 62.38 150 TYR A N 1
ATOM 1104 C CA . TYR A 1 150 ? -2.278 13.266 -11.327 1.00 62.38 150 TYR A CA 1
ATOM 1105 C C . TYR A 1 150 ? -2.723 13.041 -12.774 1.00 62.38 150 TYR A C 1
ATOM 1107 O O . TYR A 1 150 ? -2.138 12.203 -13.453 1.00 62.38 150 TYR A O 1
ATOM 1115 N N . TYR A 1 151 ? -3.684 13.822 -13.275 1.00 60.38 151 TYR A N 1
ATOM 1116 C CA . TYR A 1 151 ? -4.092 13.763 -14.681 1.00 60.38 151 TYR A CA 1
ATOM 1117 C C . TYR A 1 151 ? -2.965 14.179 -15.630 1.00 60.38 151 TYR A C 1
ATOM 1119 O O . TYR A 1 151 ? -2.761 13.518 -16.638 1.00 60.38 151 TYR A O 1
ATOM 1127 N N . ILE A 1 152 ? -2.199 15.229 -15.321 1.00 63.44 152 ILE A N 1
ATOM 1128 C CA . ILE A 1 152 ? -1.048 15.654 -16.133 1.00 63.44 152 ILE A CA 1
ATOM 1129 C C . ILE A 1 152 ? 0.022 14.563 -16.146 1.00 63.44 152 ILE A C 1
ATOM 1131 O O . ILE A 1 152 ? 0.541 14.245 -17.215 1.00 63.44 152 ILE A O 1
ATOM 1135 N N . LYS A 1 153 ? 0.313 13.953 -14.986 1.00 64.00 153 LYS A N 1
ATOM 1136 C CA . LYS A 1 153 ? 1.185 12.776 -14.912 1.00 64.00 153 LYS A CA 1
ATOM 1137 C C . LYS A 1 153 ? 0.631 11.677 -15.820 1.00 64.00 153 LYS A C 1
ATOM 1139 O O . LYS A 1 153 ? 1.343 11.274 -16.723 1.00 64.00 153 LYS A O 1
ATOM 1144 N N . ALA A 1 154 ? -0.639 11.289 -15.691 1.00 62.81 154 ALA A N 1
ATOM 1145 C CA . ALA A 1 154 ? -1.268 10.262 -16.530 1.00 62.81 154 ALA A CA 1
ATOM 1146 C C . ALA A 1 154 ? -1.202 10.570 -18.032 1.00 62.81 154 ALA A C 1
ATOM 1148 O O . ALA A 1 154 ? -0.876 9.693 -18.826 1.00 62.81 154 ALA A O 1
ATOM 1149 N N . MET A 1 155 ? -1.424 11.822 -18.429 1.00 62.03 155 MET A N 1
ATOM 1150 C CA . MET A 1 155 ? -1.304 12.254 -19.822 1.00 62.03 155 MET A CA 1
ATOM 1151 C C . MET A 1 155 ? 0.135 12.168 -20.341 1.00 62.03 155 MET A C 1
ATOM 1153 O O . MET A 1 155 ? 0.317 11.859 -21.511 1.00 62.03 155 MET A O 1
ATOM 1157 N N . ALA A 1 156 ? 1.158 12.371 -19.504 1.00 65.56 156 ALA A N 1
ATOM 1158 C CA . ALA A 1 156 ? 2.552 12.150 -19.907 1.00 65.56 156 ALA A CA 1
ATOM 1159 C C . ALA A 1 156 ? 2.842 10.671 -20.243 1.00 65.56 156 ALA A C 1
ATOM 1161 O O . ALA A 1 156 ? 3.734 10.375 -21.043 1.00 65.56 156 ALA A O 1
ATOM 1162 N N . TYR A 1 157 ? 2.067 9.745 -19.666 1.00 63.12 157 TYR A N 1
ATOM 1163 C CA . TYR A 1 157 ? 2.115 8.321 -20.001 1.00 63.12 157 TYR A CA 1
ATOM 1164 C C . TYR A 1 157 ? 1.300 7.975 -21.258 1.00 63.12 157 TYR A C 1
ATOM 1166 O O . TYR A 1 157 ? 1.605 6.992 -21.931 1.00 63.12 157 TYR A O 1
ATOM 1174 N N . LEU A 1 158 ? 0.305 8.789 -21.623 1.00 61.75 158 LEU A N 1
ATOM 1175 C CA . LEU A 1 158 ? -0.489 8.610 -22.838 1.00 61.75 158 LEU A CA 1
ATOM 1176 C C . LEU A 1 158 ? 0.258 9.186 -24.053 1.00 61.75 158 LEU A C 1
ATOM 1178 O O . LEU A 1 158 ? 0.324 10.395 -24.251 1.00 61.75 158 LEU A O 1
ATOM 1182 N N . GLY A 1 159 ? 0.813 8.306 -24.891 1.00 60.72 159 GLY A N 1
ATOM 1183 C CA . GLY A 1 159 ? 1.498 8.673 -26.141 1.00 60.72 159 GLY A CA 1
ATOM 1184 C C . GLY A 1 159 ? 3.020 8.497 -26.128 1.00 60.72 159 GLY A C 1
ATOM 1185 O O . GLY A 1 159 ? 3.649 8.621 -27.178 1.00 60.72 159 GLY A O 1
ATOM 1186 N N . THR A 1 160 ? 3.609 8.144 -24.983 1.00 62.38 160 THR A N 1
ATOM 1187 C CA . THR A 1 160 ? 5.007 7.696 -24.900 1.00 62.38 160 THR A CA 1
ATOM 1188 C C . THR A 1 160 ? 5.039 6.164 -24.981 1.00 62.38 160 THR A C 1
ATOM 1190 O O . THR A 1 160 ? 4.277 5.523 -24.255 1.00 62.38 160 THR A O 1
ATOM 1193 N N . PRO A 1 161 ? 5.891 5.535 -25.817 1.00 69.31 161 PRO A N 1
ATOM 1194 C CA . PRO A 1 161 ? 6.087 4.089 -25.778 1.00 69.31 161 PRO A CA 1
ATOM 1195 C C . PRO A 1 161 ? 6.792 3.733 -24.468 1.00 69.31 161 PRO A C 1
ATOM 1197 O O . PRO A 1 161 ? 8.006 3.875 -24.328 1.00 69.31 161 PRO A O 1
ATOM 1200 N N . ILE A 1 162 ? 6.001 3.341 -23.476 1.00 76.94 162 ILE A N 1
ATOM 1201 C CA . ILE A 1 162 ? 6.487 3.023 -22.144 1.00 76.94 162 ILE A CA 1
ATOM 1202 C C . ILE A 1 162 ? 6.566 1.513 -22.006 1.00 76.94 162 ILE A C 1
ATOM 1204 O O . ILE A 1 162 ? 5.575 0.814 -22.182 1.00 76.94 162 ILE A O 1
ATOM 1208 N N . LEU A 1 163 ? 7.762 1.034 -21.675 1.00 83.44 163 LEU A N 1
ATOM 1209 C CA . LEU A 1 163 ? 8.045 -0.370 -21.424 1.00 83.44 163 LEU A CA 1
ATOM 1210 C C . LEU A 1 163 ? 8.577 -0.516 -20.002 1.00 83.44 163 LEU A C 1
ATOM 1212 O O . LEU A 1 163 ? 9.465 0.235 -19.585 1.00 83.44 163 LEU A O 1
ATOM 1216 N N . PHE A 1 164 ? 8.056 -1.494 -19.267 1.00 89.88 164 PHE A N 1
ATOM 1217 C CA . PHE A 1 164 ? 8.672 -1.936 -18.023 1.00 89.88 164 PHE A CA 1
ATOM 1218 C C . PHE A 1 164 ? 9.870 -2.807 -18.363 1.00 89.88 164 PHE A C 1
ATOM 1220 O O . PHE A 1 164 ? 9.706 -3.934 -18.819 1.00 89.88 164 PHE A O 1
ATOM 1227 N N . GLN A 1 165 ? 11.075 -2.265 -18.208 1.00 91.38 165 GLN A N 1
ATOM 1228 C CA . GLN A 1 165 ? 12.300 -2.937 -18.621 1.00 91.38 165 GLN A CA 1
ATOM 1229 C C . GLN A 1 165 ? 13.519 -2.440 -17.851 1.00 91.38 165 GLN A C 1
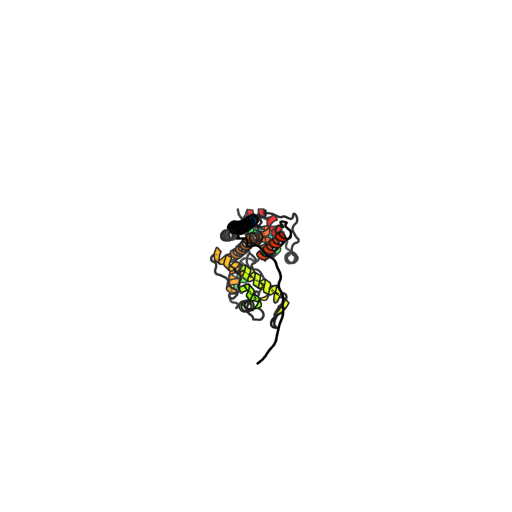ATOM 1231 O O . GLN A 1 165 ? 13.564 -1.298 -17.397 1.00 91.38 165 GLN A O 1
ATOM 1236 N N . TYR A 1 166 ? 14.555 -3.274 -17.804 1.00 91.31 166 TYR A N 1
ATOM 1237 C CA . TYR A 1 166 ? 15.882 -2.894 -17.332 1.00 91.31 166 TYR A CA 1
ATOM 1238 C C . TYR A 1 166 ? 16.928 -3.257 -18.379 1.00 91.31 166 TYR A C 1
ATOM 1240 O O . TYR A 1 166 ? 16.962 -4.387 -18.858 1.00 91.31 166 TYR A O 1
ATOM 1248 N N . LYS A 1 167 ? 17.781 -2.294 -18.758 1.00 90.44 167 LYS A N 1
ATOM 1249 C CA . LYS A 1 167 ? 18.802 -2.469 -19.814 1.00 90.44 167 LYS A CA 1
ATOM 1250 C C . LYS A 1 167 ? 18.238 -3.081 -21.115 1.00 90.44 167 LYS A C 1
ATOM 1252 O O . LYS A 1 167 ? 18.904 -3.873 -21.769 1.00 90.44 167 LYS A O 1
ATOM 1257 N N . GLY A 1 168 ? 17.012 -2.700 -21.480 1.00 90.19 168 GLY A N 1
ATOM 1258 C CA . GLY A 1 168 ? 16.333 -3.180 -22.689 1.00 90.19 168 GLY A CA 1
ATOM 1259 C C . GLY A 1 168 ? 15.677 -4.559 -22.570 1.00 90.19 168 GLY A C 1
ATOM 1260 O O . GLY A 1 168 ? 15.108 -5.011 -23.552 1.00 90.19 168 GLY A O 1
ATOM 1261 N N . VAL A 1 169 ? 15.730 -5.209 -21.401 1.00 93.69 169 VAL A N 1
ATOM 1262 C CA . VAL A 1 169 ? 15.041 -6.482 -21.136 1.00 93.69 169 VAL A CA 1
ATOM 1263 C C . VAL A 1 169 ? 13.671 -6.192 -20.514 1.00 93.69 169 VAL A C 1
ATOM 1265 O O . VAL A 1 169 ? 13.643 -5.666 -19.392 1.00 93.69 169 VAL A O 1
ATOM 1268 N N . PRO A 1 170 ? 12.552 -6.508 -21.195 1.00 94.44 170 PRO A N 1
ATOM 1269 C CA . PRO A 1 170 ? 11.209 -6.353 -20.647 1.00 94.44 170 PRO A CA 1
ATOM 1270 C C . PRO A 1 170 ? 11.022 -7.137 -19.349 1.00 94.44 170 PRO A C 1
ATOM 1272 O O . PRO A 1 170 ? 11.614 -8.197 -19.147 1.00 94.44 170 PRO A O 1
ATOM 1275 N N . VAL A 1 171 ? 10.169 -6.635 -18.462 1.00 95.31 171 VAL A N 1
ATOM 1276 C CA . VAL A 1 171 ? 9.897 -7.277 -17.174 1.00 95.31 171 VAL A CA 1
ATOM 1277 C C . VAL A 1 171 ? 9.289 -8.668 -17.351 1.00 95.31 171 VAL A C 1
ATOM 1279 O O . VAL A 1 171 ? 9.655 -9.566 -16.600 1.00 95.31 171 VAL A O 1
ATOM 1282 N N . SER A 1 172 ? 8.447 -8.879 -18.366 1.00 95.62 172 SER A N 1
ATOM 1283 C CA . SER A 1 172 ? 7.876 -10.188 -18.702 1.00 95.62 172 SER A CA 1
ATOM 1284 C C . SER A 1 172 ? 8.944 -11.202 -19.097 1.00 95.62 172 SER A C 1
ATOM 1286 O O . SER A 1 172 ? 8.935 -12.327 -18.599 1.00 95.62 172 SER A O 1
ATOM 1288 N N . GLU A 1 173 ? 9.920 -10.795 -19.911 1.00 96.69 173 GLU A N 1
ATOM 1289 C CA . GLU A 1 173 ? 11.087 -11.621 -20.234 1.00 96.69 173 GLU A CA 1
ATOM 1290 C C . GLU A 1 173 ? 11.948 -11.878 -18.987 1.00 96.69 173 GLU A C 1
ATOM 1292 O O . GLU A 1 173 ? 12.403 -12.998 -18.745 1.00 96.69 173 GLU A O 1
ATOM 1297 N N . PHE A 1 174 ? 12.150 -10.858 -18.153 1.00 97.31 174 PHE A N 1
ATOM 1298 C CA . PHE A 1 174 ? 12.961 -10.977 -16.947 1.00 97.31 174 PHE A CA 1
ATOM 1299 C C . PHE A 1 174 ? 12.371 -11.964 -15.931 1.00 97.31 174 PHE A C 1
ATOM 1301 O O . PHE A 1 174 ? 13.090 -12.831 -15.436 1.00 97.31 174 PHE A O 1
ATOM 1308 N N . VAL A 1 175 ? 11.067 -11.883 -15.650 1.00 97.25 175 VAL A N 1
ATOM 1309 C CA . VAL A 1 175 ? 10.394 -12.796 -14.708 1.00 97.25 175 VAL A CA 1
ATOM 1310 C C . VAL A 1 175 ? 10.119 -14.182 -15.303 1.00 97.25 175 VAL A C 1
ATOM 1312 O O . VAL A 1 175 ? 9.609 -15.052 -14.599 1.00 97.25 175 VAL A O 1
ATOM 1315 N N . ALA A 1 176 ? 10.454 -14.407 -16.578 1.00 96.88 176 ALA A N 1
ATOM 1316 C CA . ALA A 1 176 ? 10.395 -15.720 -17.218 1.00 96.88 176 ALA A CA 1
ATOM 1317 C C . ALA A 1 176 ? 11.667 -16.561 -17.002 1.00 96.88 176 ALA A C 1
ATOM 1319 O O . ALA A 1 176 ? 11.655 -17.752 -17.322 1.00 96.88 176 ALA A O 1
ATOM 1320 N N . LYS A 1 177 ? 12.746 -15.981 -16.457 1.00 97.00 177 LYS A N 1
ATOM 1321 C CA . LYS A 1 177 ? 14.000 -16.699 -16.177 1.00 97.00 177 LYS A CA 1
ATOM 1322 C C . LYS A 1 177 ? 13.810 -17.820 -15.145 1.00 97.00 177 LYS A C 1
ATOM 1324 O O . LYS A 1 177 ? 12.934 -17.736 -14.285 1.00 97.00 177 LYS A O 1
ATOM 1329 N N . GLU A 1 178 ? 14.677 -18.832 -15.196 1.00 96.88 178 GLU A N 1
ATOM 1330 C CA . GLU A 1 178 ? 14.604 -20.040 -14.352 1.00 96.88 178 GLU A CA 1
ATOM 1331 C C . GLU A 1 178 ? 14.593 -19.741 -12.844 1.00 96.88 178 GLU A C 1
ATOM 1333 O O . GLU A 1 178 ? 13.941 -20.432 -12.064 1.00 96.88 178 GLU A O 1
ATOM 1338 N N . GLN A 1 179 ? 15.241 -18.653 -12.412 1.00 97.38 179 GLN A N 1
ATOM 1339 C CA . GLN A 1 179 ? 15.279 -18.258 -11.002 1.00 97.38 179 GLN A CA 1
ATOM 1340 C C . GLN A 1 179 ? 13.875 -17.930 -10.455 1.00 97.38 179 GLN A C 1
ATOM 1342 O O . GLN A 1 179 ? 13.645 -18.009 -9.246 1.00 97.38 179 GLN A O 1
ATOM 1347 N N . PHE A 1 180 ? 12.921 -17.605 -11.335 1.00 98.12 180 PHE A N 1
ATOM 1348 C CA . PHE A 1 180 ? 11.522 -17.338 -11.001 1.00 98.12 180 PHE A CA 1
ATOM 1349 C C . PHE A 1 180 ? 10.608 -18.563 -11.131 1.00 98.12 180 PHE A C 1
ATOM 1351 O O . PHE A 1 180 ? 9.416 -18.447 -10.844 1.00 98.12 180 PHE A O 1
ATOM 1358 N N . ASP A 1 181 ? 11.114 -19.742 -11.514 1.00 97.31 181 ASP A N 1
ATOM 1359 C CA . ASP A 1 181 ? 10.277 -20.924 -11.765 1.00 97.31 181 ASP A CA 1
ATOM 1360 C C . ASP A 1 181 ? 9.415 -21.306 -10.556 1.00 97.31 181 ASP A C 1
ATOM 1362 O O . ASP A 1 181 ? 8.244 -21.660 -10.714 1.00 97.31 181 ASP A O 1
ATOM 1366 N N . ARG A 1 182 ? 9.938 -21.130 -9.333 1.00 95.62 182 ARG A N 1
ATOM 1367 C CA . ARG A 1 182 ? 9.174 -21.369 -8.094 1.00 95.62 182 ARG A CA 1
ATOM 1368 C C . ARG A 1 182 ? 7.922 -20.490 -7.980 1.00 95.62 182 ARG A C 1
ATOM 1370 O O . ARG A 1 182 ? 6.902 -20.949 -7.469 1.00 95.62 182 ARG A O 1
ATOM 1377 N N . CYS A 1 183 ? 7.965 -19.268 -8.510 1.00 97.00 183 CYS A N 1
ATOM 1378 C CA . CYS A 1 183 ? 6.858 -18.314 -8.443 1.00 97.00 183 CYS A CA 1
ATOM 1379 C C . CYS A 1 183 ? 5.703 -18.680 -9.381 1.00 97.00 183 CYS A C 1
ATOM 1381 O O . CYS A 1 183 ? 4.582 -18.225 -9.183 1.00 97.00 183 CYS A O 1
ATOM 1383 N N . ARG A 1 184 ? 5.927 -19.549 -10.377 1.00 92.94 184 ARG A N 1
ATOM 1384 C CA . ARG A 1 184 ? 4.872 -20.002 -11.305 1.00 92.94 184 ARG A CA 1
ATOM 1385 C C . ARG A 1 184 ? 3.796 -20.853 -10.625 1.00 92.94 184 ARG A C 1
ATOM 1387 O O . ARG A 1 184 ? 2.742 -21.082 -11.205 1.00 92.94 184 ARG A O 1
ATOM 1394 N N . THR A 1 185 ? 4.072 -21.339 -9.416 1.00 92.75 185 THR A N 1
ATOM 1395 C CA . THR A 1 185 ? 3.141 -22.149 -8.617 1.00 92.75 185 THR A CA 1
ATOM 1396 C C . THR A 1 185 ? 2.268 -21.321 -7.670 1.00 92.75 185 THR A C 1
ATOM 1398 O O . THR A 1 185 ? 1.435 -21.891 -6.959 1.00 92.75 185 THR A O 1
ATOM 1401 N N . SER A 1 186 ? 2.440 -19.993 -7.654 1.00 94.62 186 SER A N 1
ATOM 1402 C CA . SER A 1 186 ? 1.631 -19.082 -6.844 1.00 94.62 186 SER A CA 1
ATOM 1403 C C . SER A 1 186 ? 0.151 -19.168 -7.220 1.00 94.62 186 SER A C 1
ATOM 1405 O O . SER A 1 186 ? -0.210 -19.345 -8.382 1.00 94.62 186 SER A O 1
ATOM 1407 N N . LYS A 1 187 ? -0.715 -19.085 -6.207 1.00 90.81 187 LYS A N 1
ATOM 1408 C CA . LYS A 1 187 ? -2.161 -19.327 -6.351 1.00 90.81 187 LYS A CA 1
ATOM 1409 C C . LYS A 1 187 ? -2.966 -18.071 -6.659 1.00 90.81 187 LYS A C 1
ATOM 1411 O O . LYS A 1 187 ? -4.105 -18.184 -7.103 1.00 90.81 187 LYS A O 1
ATOM 1416 N N . ASP A 1 188 ? -2.395 -16.918 -6.354 1.00 94.12 188 ASP A N 1
ATOM 1417 C CA . ASP A 1 188 ? -2.987 -15.602 -6.531 1.00 94.12 188 ASP A CA 1
ATOM 1418 C C . ASP A 1 188 ? -1.898 -14.585 -6.885 1.00 94.12 188 ASP A C 1
ATOM 1420 O O . ASP A 1 188 ? -0.697 -14.881 -6.799 1.00 94.12 188 ASP A O 1
ATOM 1424 N N . ASP A 1 189 ? -2.328 -13.396 -7.307 1.00 96.25 189 ASP A N 1
ATOM 1425 C CA . ASP A 1 189 ? -1.412 -12.357 -7.772 1.00 96.25 189 ASP A CA 1
ATOM 1426 C C . ASP A 1 189 ? -0.493 -11.871 -6.651 1.00 96.25 189 ASP A C 1
ATOM 1428 O O . ASP A 1 189 ? 0.680 -11.575 -6.892 1.00 96.25 189 ASP A O 1
ATOM 1432 N N . PHE A 1 190 ? -0.979 -11.837 -5.409 1.00 94.94 190 PHE A N 1
ATOM 1433 C CA . PHE A 1 190 ? -0.154 -11.411 -4.289 1.00 94.94 190 PHE A CA 1
ATOM 1434 C C . PHE A 1 190 ? 1.034 -12.352 -4.077 1.00 94.94 190 PHE A C 1
ATOM 1436 O O . PHE A 1 190 ? 2.172 -11.888 -4.078 1.00 94.94 190 PHE A O 1
ATOM 1443 N N . ASP A 1 191 ? 0.803 -13.665 -3.941 1.00 93.19 191 ASP A N 1
ATOM 1444 C CA . ASP A 1 191 ? 1.890 -14.640 -3.767 1.00 93.19 191 ASP A CA 1
ATOM 1445 C C . ASP A 1 191 ? 2.813 -14.680 -4.997 1.00 93.19 191 ASP A C 1
ATOM 1447 O O . ASP A 1 191 ? 3.994 -15.015 -4.886 1.00 93.19 191 ASP A O 1
ATOM 1451 N N . LEU A 1 192 ? 2.299 -14.370 -6.191 1.00 96.12 192 LEU A N 1
ATOM 1452 C CA . LEU A 1 192 ? 3.110 -14.289 -7.405 1.00 96.12 192 LEU A CA 1
ATOM 1453 C C . LEU A 1 192 ? 4.101 -13.122 -7.340 1.00 96.12 192 LEU A C 1
ATOM 1455 O O . LEU A 1 192 ? 5.293 -13.309 -7.601 1.00 96.12 192 LEU A O 1
ATOM 1459 N N . TRP A 1 193 ? 3.623 -11.925 -7.002 1.00 95.50 193 TRP A N 1
ATOM 1460 C CA . TRP A 1 193 ? 4.462 -10.729 -6.943 1.00 95.50 193 TRP A CA 1
ATOM 1461 C C . TRP A 1 193 ? 5.382 -10.711 -5.724 1.00 95.50 193 TRP A C 1
ATOM 1463 O O . TRP A 1 193 ? 6.555 -10.381 -5.885 1.00 95.50 193 TRP A O 1
ATOM 1473 N N . ASP A 1 194 ? 4.913 -11.177 -4.565 1.00 92.44 194 ASP A N 1
ATOM 1474 C CA . ASP A 1 194 ? 5.727 -11.368 -3.355 1.00 92.44 194 ASP A CA 1
ATOM 1475 C C . ASP A 1 194 ? 6.911 -12.312 -3.638 1.00 92.44 194 ASP A C 1
ATOM 1477 O O . ASP A 1 194 ? 8.070 -11.968 -3.401 1.00 92.44 194 ASP A O 1
ATOM 1481 N N . CYS A 1 195 ? 6.655 -13.456 -4.289 1.00 95.38 195 CYS A N 1
ATOM 1482 C CA . CYS A 1 195 ? 7.713 -14.385 -4.691 1.00 95.38 195 CYS A CA 1
ATOM 1483 C C . CYS A 1 195 ? 8.711 -13.760 -5.679 1.00 95.38 195 CYS A C 1
ATOM 1485 O O . CYS A 1 195 ? 9.920 -13.984 -5.573 1.00 95.38 195 CYS A O 1
ATOM 1487 N N . ARG A 1 196 ? 8.239 -12.965 -6.647 1.00 96.94 196 ARG A N 1
ATOM 1488 C CA . ARG A 1 196 ? 9.120 -12.273 -7.603 1.00 96.94 196 ARG A CA 1
ATOM 1489 C C . ARG A 1 196 ? 10.001 -11.238 -6.908 1.00 96.94 196 ARG A C 1
ATOM 1491 O O . ARG A 1 196 ? 11.189 -11.158 -7.218 1.00 96.94 196 ARG A O 1
ATOM 1498 N N . GLU A 1 197 ? 9.459 -10.479 -5.960 1.00 94.56 197 GLU A N 1
ATOM 1499 C CA . GLU A 1 197 ? 10.243 -9.535 -5.160 1.00 94.56 197 GLU A CA 1
ATOM 1500 C C . GLU A 1 197 ? 11.256 -10.249 -4.254 1.00 94.56 197 GLU A C 1
ATOM 1502 O O . GLU A 1 197 ? 12.390 -9.779 -4.125 1.00 94.56 197 GLU A O 1
ATOM 1507 N N . GLU A 1 198 ? 10.901 -11.412 -3.699 1.00 94.50 198 GLU A N 1
ATOM 1508 C CA . GLU A 1 198 ? 11.817 -12.279 -2.951 1.00 94.50 198 GLU A CA 1
ATOM 1509 C C . GLU A 1 198 ? 12.985 -12.747 -3.831 1.00 94.50 198 GLU A C 1
ATOM 1511 O O . GLU A 1 198 ? 14.146 -12.538 -3.484 1.00 94.50 198 GLU A O 1
ATOM 1516 N N . VAL A 1 199 ? 12.695 -13.323 -5.004 1.00 97.50 199 VAL A N 1
ATOM 1517 C CA . VAL A 1 199 ? 13.728 -13.758 -5.961 1.00 97.50 199 VAL A CA 1
ATOM 1518 C C . VAL A 1 199 ? 14.612 -12.584 -6.381 1.00 97.50 199 VAL A C 1
ATOM 1520 O O . VAL A 1 199 ? 15.836 -12.713 -6.392 1.00 97.50 199 VAL A O 1
ATOM 1523 N N . TRP A 1 200 ? 14.024 -11.424 -6.685 1.00 97.38 200 TRP A N 1
ATOM 1524 C CA . TRP A 1 200 ? 14.789 -10.219 -6.994 1.00 97.38 200 TRP A CA 1
ATOM 1525 C C . TRP A 1 200 ? 15.758 -9.861 -5.865 1.00 97.38 200 TRP A C 1
ATOM 1527 O O . TRP A 1 200 ? 16.947 -9.667 -6.118 1.00 97.38 200 TRP A O 1
ATOM 1537 N N . ARG A 1 201 ? 15.260 -9.777 -4.627 1.00 96.19 201 ARG A N 1
ATOM 1538 C CA . ARG A 1 201 ? 16.044 -9.387 -3.452 1.00 96.19 201 ARG A CA 1
ATOM 1539 C C . ARG A 1 201 ? 17.186 -10.359 -3.178 1.00 96.19 201 ARG A C 1
ATOM 1541 O O . ARG A 1 201 ? 18.281 -9.906 -2.863 1.00 96.19 201 ARG A O 1
ATOM 1548 N N . ASP A 1 202 ? 16.916 -11.654 -3.276 1.00 97.06 202 ASP A N 1
ATOM 1549 C CA . ASP A 1 202 ? 17.834 -12.685 -2.794 1.00 97.06 202 ASP A CA 1
ATOM 1550 C C . ASP A 1 202 ? 18.848 -13.106 -3.870 1.00 97.06 202 ASP A C 1
ATOM 1552 O O . ASP A 1 202 ? 19.962 -13.511 -3.540 1.00 97.06 202 ASP A O 1
ATOM 1556 N N . VAL A 1 203 ? 18.493 -12.980 -5.155 1.00 98.06 203 VAL A N 1
ATOM 1557 C CA . VAL A 1 203 ? 19.327 -13.448 -6.274 1.00 98.06 203 VAL A CA 1
ATOM 1558 C C . VAL A 1 203 ? 19.928 -12.298 -7.077 1.00 98.06 203 VAL A C 1
ATOM 1560 O O . VAL A 1 203 ? 21.127 -12.304 -7.353 1.00 98.06 203 VAL A O 1
ATOM 1563 N N . PHE A 1 204 ? 19.128 -11.303 -7.457 1.00 98.25 204 PHE A N 1
ATOM 1564 C CA . PHE A 1 204 ? 19.534 -10.310 -8.457 1.00 98.25 204 PHE A CA 1
ATOM 1565 C C . PHE A 1 204 ? 20.070 -9.016 -7.849 1.00 98.25 204 PHE A C 1
ATOM 1567 O O . PHE A 1 204 ? 21.083 -8.498 -8.309 1.00 98.25 204 PHE A O 1
ATOM 1574 N N . ARG A 1 205 ? 19.411 -8.477 -6.824 1.00 97.69 205 ARG A N 1
ATOM 1575 C CA . ARG A 1 205 ? 19.706 -7.162 -6.250 1.00 97.69 205 ARG A CA 1
ATOM 1576 C C . ARG A 1 205 ? 21.174 -7.042 -5.817 1.00 97.69 205 ARG A C 1
ATOM 1578 O O . ARG A 1 205 ? 21.629 -7.768 -4.942 1.00 97.69 205 ARG A O 1
ATOM 1585 N N . GLY A 1 206 ? 21.898 -6.092 -6.413 1.00 97.75 206 GLY A N 1
ATOM 1586 C CA . GLY A 1 206 ? 23.319 -5.839 -6.135 1.00 97.75 206 GLY A CA 1
ATOM 1587 C C . GLY A 1 206 ? 24.294 -6.895 -6.675 1.00 97.75 206 GLY A C 1
ATOM 1588 O O . GLY A 1 206 ? 25.502 -6.747 -6.493 1.00 97.75 206 GLY A O 1
ATOM 1589 N N . ASN A 1 207 ? 23.801 -7.933 -7.355 1.00 98.00 207 ASN A N 1
ATOM 1590 C CA . ASN A 1 207 ? 24.600 -9.049 -7.850 1.00 98.00 207 ASN A CA 1
ATOM 1591 C C . ASN A 1 207 ? 24.803 -8.983 -9.371 1.00 98.00 207 ASN A C 1
ATOM 1593 O O . ASN A 1 207 ? 24.166 -8.214 -10.096 1.00 98.00 207 ASN A O 1
ATOM 1597 N N . THR A 1 208 ? 25.713 -9.822 -9.868 1.00 97.31 208 THR A N 1
ATOM 1598 C CA . THR A 1 208 ? 25.851 -10.112 -11.300 1.00 97.31 208 THR A CA 1
ATOM 1599 C C . THR A 1 208 ? 25.324 -11.514 -11.569 1.00 97.31 208 THR A C 1
ATOM 1601 O O . THR A 1 208 ? 25.826 -12.472 -10.989 1.00 97.31 208 THR A O 1
ATOM 1604 N N . VAL A 1 209 ? 24.329 -11.629 -12.446 1.00 96.56 209 VAL A N 1
ATOM 1605 C CA . VAL A 1 209 ? 23.690 -12.900 -12.824 1.00 96.56 209 VAL A CA 1
ATOM 1606 C C . VAL A 1 209 ? 23.734 -13.006 -14.343 1.00 96.56 209 VAL A C 1
ATOM 1608 O O . VAL A 1 209 ? 23.405 -12.039 -15.030 1.00 96.56 209 VAL A O 1
ATOM 1611 N N . ASP A 1 210 ? 24.203 -14.139 -14.867 1.00 92.69 210 ASP A N 1
ATOM 1612 C CA . ASP A 1 210 ? 24.368 -14.391 -16.309 1.00 92.69 210 ASP A CA 1
ATOM 1613 C C . ASP A 1 210 ? 25.162 -13.294 -17.046 1.00 92.69 210 ASP A C 1
ATOM 1615 O O . ASP A 1 210 ? 24.843 -12.891 -18.162 1.00 92.69 210 ASP A O 1
ATOM 1619 N N . GLY A 1 211 ? 26.195 -12.755 -16.391 1.00 93.75 211 GLY A N 1
ATOM 1620 C CA . GLY A 1 211 ? 27.030 -11.678 -16.936 1.00 93.75 211 GLY A CA 1
ATOM 1621 C C . GLY A 1 211 ? 26.391 -10.282 -16.912 1.00 93.75 211 GLY A C 1
ATOM 1622 O O . GLY A 1 211 ? 27.032 -9.317 -17.326 1.00 93.75 211 GLY A O 1
ATOM 1623 N N . VAL A 1 212 ? 25.168 -10.134 -16.390 1.00 95.31 212 VAL A N 1
ATOM 1624 C CA . VAL A 1 212 ? 24.484 -8.842 -16.239 1.00 95.31 212 VAL A CA 1
ATOM 1625 C C . VAL A 1 212 ? 24.568 -8.372 -14.791 1.00 95.31 212 VAL A C 1
ATOM 1627 O O . VAL A 1 212 ? 24.098 -9.046 -13.881 1.00 95.31 212 VAL A O 1
ATOM 1630 N N . SER A 1 213 ? 25.150 -7.191 -14.572 1.00 96.06 213 SER A N 1
ATOM 1631 C CA . SER A 1 213 ? 25.149 -6.529 -13.260 1.00 96.06 213 SER A CA 1
ATOM 1632 C C . SER A 1 213 ? 23.826 -5.799 -13.015 1.00 96.06 213 SER A C 1
ATOM 1634 O O . SER A 1 213 ? 23.388 -5.004 -13.861 1.00 96.06 213 SER A O 1
ATOM 1636 N N . TYR A 1 214 ? 23.229 -6.052 -11.852 1.00 96.75 214 TYR A N 1
ATOM 1637 C CA . TYR A 1 214 ? 21.999 -5.433 -11.367 1.00 96.75 214 TYR A CA 1
ATOM 1638 C C . TYR A 1 214 ? 22.300 -4.482 -10.197 1.00 96.75 214 TYR A C 1
ATOM 1640 O O . TYR A 1 214 ? 23.205 -4.743 -9.401 1.00 96.75 214 TYR A O 1
ATOM 1648 N N . PRO A 1 215 ? 21.566 -3.364 -10.071 1.00 95.25 215 PRO A N 1
ATOM 1649 C CA . PRO A 1 215 ? 21.817 -2.387 -9.022 1.00 95.25 215 PRO A CA 1
ATOM 1650 C C . PRO A 1 215 ? 21.349 -2.914 -7.658 1.00 95.25 215 PRO A C 1
ATOM 1652 O O . PRO A 1 215 ? 20.436 -3.740 -7.573 1.00 95.25 215 PRO A O 1
ATOM 1655 N N . ASP A 1 216 ? 21.949 -2.406 -6.579 1.00 95.94 216 ASP A N 1
ATOM 1656 C CA . ASP A 1 216 ? 21.440 -2.610 -5.218 1.00 95.94 216 ASP A CA 1
ATOM 1657 C C . ASP A 1 216 ? 20.198 -1.735 -4.988 1.00 95.94 216 ASP A C 1
ATOM 1659 O O . ASP A 1 216 ? 20.239 -0.654 -4.398 1.00 95.94 216 ASP 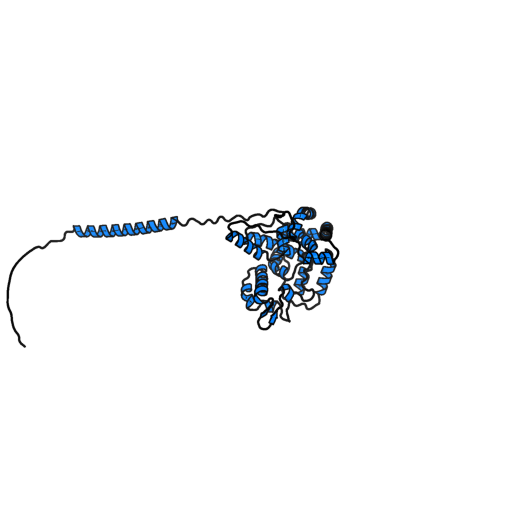A O 1
ATOM 1663 N N . ASP A 1 217 ? 19.081 -2.196 -5.538 1.00 91.38 217 ASP A N 1
ATOM 1664 C CA . ASP A 1 217 ? 17.856 -1.426 -5.648 1.00 91.38 217 ASP A CA 1
ATOM 1665 C C . ASP A 1 217 ? 16.590 -2.303 -5.555 1.00 91.38 217 ASP A C 1
ATOM 1667 O O . ASP A 1 217 ? 16.654 -3.521 -5.693 1.00 91.38 217 ASP A O 1
ATOM 1671 N N . ARG A 1 218 ? 15.422 -1.710 -5.289 1.00 89.75 218 ARG A N 1
ATOM 1672 C CA . ARG A 1 218 ? 14.112 -2.377 -5.245 1.00 89.75 218 ARG A CA 1
ATOM 1673 C C . ARG A 1 218 ? 13.662 -2.784 -6.649 1.00 89.75 218 ARG A C 1
ATOM 1675 O O . ARG A 1 218 ? 13.832 -2.020 -7.594 1.00 89.75 218 ARG A O 1
ATOM 1682 N N . PHE A 1 219 ? 12.982 -3.925 -6.763 1.00 92.69 219 PHE A N 1
ATOM 1683 C CA . PHE A 1 219 ? 12.530 -4.475 -8.047 1.00 92.69 219 PHE A CA 1
ATOM 1684 C C . PHE A 1 219 ? 11.673 -3.482 -8.839 1.00 92.69 219 PHE A C 1
ATOM 1686 O O . PHE A 1 219 ? 11.977 -3.155 -9.987 1.00 92.69 219 PHE A O 1
ATOM 1693 N N . GLY A 1 220 ? 10.670 -2.907 -8.165 1.00 88.69 220 GLY A N 1
ATOM 1694 C CA . GLY A 1 220 ? 9.820 -1.852 -8.715 1.00 88.69 220 GLY A CA 1
ATOM 1695 C C . GLY A 1 220 ? 10.613 -0.653 -9.227 1.00 88.69 220 GLY A C 1
ATOM 1696 O O . GLY A 1 220 ? 10.234 -0.045 -10.223 1.00 88.69 220 GLY A O 1
ATOM 1697 N N . ARG A 1 221 ? 11.749 -0.337 -8.592 1.00 85.31 221 ARG A N 1
ATOM 1698 C CA . ARG A 1 221 ? 12.595 0.776 -9.016 1.00 85.31 221 ARG A CA 1
ATOM 1699 C C . ARG A 1 221 ? 13.421 0.486 -10.255 1.00 85.31 221 ARG A C 1
ATOM 1701 O O . ARG A 1 221 ? 13.602 1.367 -11.085 1.00 85.31 221 ARG A O 1
ATOM 1708 N N . VAL A 1 222 ? 13.837 -0.756 -10.417 1.00 90.81 222 VAL A N 1
ATOM 1709 C CA . VAL A 1 222 ? 14.652 -1.171 -11.556 1.00 90.81 222 VAL A CA 1
ATOM 1710 C C . VAL A 1 222 ? 13.822 -1.380 -12.820 1.00 90.81 222 VAL A C 1
ATOM 1712 O O . VAL A 1 222 ? 14.271 -0.994 -13.894 1.00 90.81 222 VAL A O 1
ATOM 1715 N N . PHE A 1 223 ? 12.625 -1.964 -12.704 1.00 91.44 223 PHE A N 1
ATOM 1716 C CA . PHE A 1 223 ? 11.833 -2.381 -13.871 1.00 91.44 223 PHE A CA 1
ATOM 1717 C C . PHE A 1 223 ? 10.605 -1.516 -14.154 1.00 91.44 223 PHE A C 1
ATOM 1719 O O . PHE A 1 223 ? 10.188 -1.420 -15.304 1.00 91.44 223 PHE A O 1
ATOM 1726 N N . PHE A 1 224 ? 10.028 -0.859 -13.145 1.00 85.56 224 PHE A N 1
ATOM 1727 C CA . PHE A 1 224 ? 8.756 -0.135 -13.276 1.00 85.56 224 PHE A CA 1
ATOM 1728 C C . PHE A 1 224 ? 8.937 1.390 -13.242 1.00 85.56 224 PHE A C 1
ATOM 1730 O O . PHE A 1 224 ? 8.053 2.125 -12.795 1.00 85.56 224 PHE A O 1
ATOM 1737 N N . GLN A 1 225 ? 10.095 1.886 -13.698 1.00 71.12 225 GLN A N 1
ATOM 1738 C CA . GLN A 1 225 ? 10.424 3.316 -13.704 1.00 71.12 225 GLN A CA 1
ATOM 1739 C C . GLN A 1 225 ? 10.979 3.804 -15.044 1.00 71.12 225 GLN A C 1
ATOM 1741 O O . GLN A 1 225 ? 12.179 4.033 -15.181 1.00 71.12 225 GLN A O 1
ATOM 1746 N N . PRO A 1 226 ? 10.117 4.058 -16.029 1.00 58.12 226 PRO A N 1
ATOM 1747 C CA . PRO A 1 226 ? 10.577 4.633 -17.280 1.00 58.12 226 PRO A CA 1
ATOM 1748 C C . PRO A 1 226 ? 10.855 6.145 -17.165 1.00 58.12 226 PRO A C 1
ATOM 1750 O O . PRO A 1 226 ? 11.664 6.649 -17.935 1.00 58.12 226 PRO A O 1
ATOM 1753 N N . LEU A 1 227 ? 10.218 6.880 -16.227 1.00 56.31 227 LEU A N 1
ATOM 1754 C CA . LEU A 1 227 ? 10.257 8.361 -16.209 1.00 56.31 227 LEU A CA 1
ATOM 1755 C C . LEU A 1 227 ? 10.343 9.051 -14.823 1.00 56.31 227 LEU A C 1
ATOM 1757 O O . LEU A 1 227 ? 11.031 10.060 -14.709 1.00 56.31 227 LEU A O 1
ATOM 1761 N N . TYR A 1 228 ? 9.688 8.548 -13.761 1.00 55.56 228 TYR A N 1
ATOM 1762 C CA . TYR A 1 228 ? 9.512 9.299 -12.491 1.00 55.56 228 TYR A CA 1
ATOM 1763 C C . TYR A 1 228 ? 10.150 8.669 -11.237 1.00 55.56 228 TYR A C 1
ATOM 1765 O O . TYR A 1 228 ? 9.632 8.825 -10.135 1.00 55.56 228 TYR A O 1
ATOM 1773 N N . ALA A 1 229 ? 11.270 7.954 -11.366 1.00 53.72 229 ALA A N 1
ATOM 1774 C CA . ALA A 1 229 ? 12.119 7.546 -10.232 1.00 53.72 229 ALA A CA 1
ATOM 1775 C C . ALA A 1 229 ? 11.427 6.783 -9.064 1.00 53.72 229 ALA A C 1
ATOM 1777 O O . ALA A 1 229 ? 11.962 6.720 -7.955 1.00 53.72 229 ALA A O 1
ATOM 1778 N N . GLY A 1 230 ? 10.257 6.165 -9.281 1.00 53.44 230 GLY A N 1
ATOM 1779 C CA . GLY A 1 230 ? 9.600 5.304 -8.273 1.00 53.44 230 GLY A CA 1
ATOM 1780 C C . GLY A 1 230 ? 8.523 5.958 -7.476 1.00 53.44 230 GLY A C 1
ATOM 1781 O O . GLY A 1 230 ? 8.212 5.498 -6.381 1.00 53.44 230 GLY A O 1
ATOM 1782 N N . GLN A 1 231 ? 7.991 7.032 -8.035 1.00 63.34 231 GLN A N 1
ATOM 1783 C CA . GLN A 1 231 ? 6.812 7.669 -7.515 1.00 63.34 231 GLN A CA 1
ATOM 1784 C C . GLN A 1 231 ? 5.637 6.698 -7.463 1.00 63.34 231 GLN A C 1
ATOM 1786 O O . GLN A 1 231 ? 5.481 5.775 -8.264 1.00 63.34 231 GLN A O 1
ATOM 1791 N N . THR A 1 232 ? 4.829 6.956 -6.459 1.00 64.44 232 THR A N 1
ATOM 1792 C CA . THR A 1 232 ? 3.540 6.367 -6.178 1.00 64.44 232 THR A CA 1
ATOM 1793 C C . THR A 1 232 ? 2.440 7.296 -6.697 1.00 64.44 232 THR A C 1
ATOM 1795 O O . THR A 1 232 ? 2.651 8.505 -6.818 1.00 64.44 232 THR A O 1
ATOM 1798 N N . PHE A 1 233 ? 1.273 6.752 -7.045 1.00 69.94 233 PHE A N 1
ATOM 1799 C CA . PHE A 1 233 ? 0.257 7.492 -7.799 1.00 69.94 233 PHE A CA 1
ATOM 1800 C C . PHE A 1 233 ? -1.124 7.493 -7.149 1.00 69.94 233 PHE A C 1
ATOM 1802 O O . PHE A 1 233 ? -1.482 6.607 -6.372 1.00 69.94 233 PHE A O 1
ATOM 1809 N N . GLY A 1 234 ? -1.904 8.516 -7.499 1.00 72.44 234 GLY A N 1
ATOM 1810 C CA . GLY A 1 234 ? -3.261 8.709 -7.013 1.00 72.44 234 GLY A CA 1
ATOM 1811 C C . GLY A 1 234 ? -3.326 9.063 -5.526 1.00 72.44 234 GLY A C 1
ATOM 1812 O O . GLY A 1 234 ? -2.317 9.198 -4.829 1.00 72.44 234 GLY A O 1
ATOM 1813 N N . LEU A 1 235 ? -4.552 9.190 -5.016 1.00 76.31 235 LEU A N 1
ATOM 1814 C CA . LEU A 1 235 ? -4.790 9.512 -3.604 1.00 76.31 235 LEU A CA 1
ATOM 1815 C C . LEU A 1 235 ? -4.222 8.452 -2.656 1.00 76.31 235 LEU A C 1
ATOM 1817 O O . LEU A 1 235 ? -3.816 8.792 -1.549 1.00 76.31 235 LEU A O 1
ATOM 1821 N N . GLY A 1 236 ? -4.164 7.199 -3.109 1.00 75.00 236 GLY A N 1
ATOM 1822 C CA . GLY A 1 236 ? -3.582 6.092 -2.364 1.00 75.00 236 GLY A CA 1
ATOM 1823 C C . GLY A 1 236 ? -2.068 5.989 -2.432 1.00 75.00 236 GLY A C 1
ATOM 1824 O O . GLY A 1 236 ? -1.517 5.202 -1.678 1.00 75.00 236 GLY A O 1
ATOM 1825 N N . GLN A 1 237 ? -1.381 6.723 -3.307 1.00 81.56 237 GLN A N 1
ATOM 1826 C CA . GLN A 1 237 ? 0.056 6.530 -3.507 1.00 81.56 237 GLN A CA 1
ATOM 1827 C C . GLN A 1 237 ? 0.397 5.058 -3.839 1.00 81.56 237 GLN A C 1
ATOM 1829 O O . GLN A 1 237 ? 1.237 4.424 -3.206 1.00 81.56 237 GLN A O 1
ATOM 1834 N N . LEU A 1 238 ? -0.231 4.514 -4.881 1.00 86.19 238 LEU A N 1
ATOM 1835 C CA . LEU A 1 238 ? -0.007 3.141 -5.338 1.00 86.19 238 LEU A CA 1
ATOM 1836 C C . LEU A 1 238 ? 1.215 3.031 -6.253 1.00 86.19 238 LEU A C 1
ATOM 1838 O O . LEU A 1 238 ? 1.420 3.868 -7.134 1.00 86.19 238 LEU A O 1
ATOM 1842 N N . SER A 1 239 ? 2.003 1.970 -6.079 1.00 87.69 239 SER A N 1
ATOM 1843 C CA . SER A 1 239 ? 3.040 1.573 -7.035 1.00 87.69 239 SER A CA 1
ATOM 1844 C C . SER A 1 239 ? 2.485 0.563 -8.052 1.00 87.69 239 SER A C 1
ATOM 1846 O O . SER A 1 239 ? 1.508 -0.128 -7.750 1.00 87.69 239 SER A O 1
ATOM 1848 N N . PRO A 1 240 ? 3.118 0.408 -9.231 1.00 90.06 240 PRO A N 1
ATOM 1849 C CA . PRO A 1 240 ? 2.738 -0.625 -10.192 1.00 90.06 240 PRO A CA 1
ATOM 1850 C C . PRO A 1 240 ? 2.679 -2.039 -9.611 1.00 90.06 240 PRO A C 1
ATOM 1852 O O . PRO A 1 240 ? 1.690 -2.736 -9.808 1.00 90.06 240 PRO A O 1
ATOM 1855 N N . ILE A 1 241 ? 3.694 -2.442 -8.841 1.00 92.25 241 ILE A N 1
ATOM 1856 C CA . ILE A 1 241 ? 3.737 -3.774 -8.220 1.00 92.25 241 ILE A CA 1
ATOM 1857 C C . ILE A 1 241 ? 2.618 -3.933 -7.187 1.00 92.25 241 ILE A C 1
ATOM 1859 O O . ILE A 1 241 ? 1.966 -4.971 -7.161 1.00 92.25 241 ILE A O 1
ATOM 1863 N N . ALA A 1 242 ? 2.347 -2.906 -6.374 1.00 92.88 242 ALA A N 1
ATOM 1864 C CA . ALA A 1 242 ? 1.265 -2.963 -5.391 1.00 92.88 242 ALA A CA 1
ATOM 1865 C C . ALA A 1 242 ? -0.117 -3.087 -6.049 1.00 92.88 242 ALA A C 1
ATOM 1867 O O . ALA A 1 242 ? -1.009 -3.708 -5.485 1.00 92.88 242 ALA A O 1
ATOM 1868 N N . ALA A 1 243 ? -0.308 -2.504 -7.234 1.00 94.62 243 ALA A N 1
ATOM 1869 C CA . ALA A 1 243 ? -1.543 -2.681 -7.982 1.00 94.62 243 ALA A CA 1
ATOM 1870 C C . ALA A 1 243 ? -1.628 -4.078 -8.611 1.00 94.62 243 ALA A C 1
ATOM 1872 O O . ALA A 1 243 ? -2.650 -4.749 -8.489 1.00 94.62 243 ALA A O 1
ATOM 1873 N N . LEU A 1 244 ? -0.537 -4.537 -9.229 1.00 96.12 244 LEU A N 1
ATOM 1874 C CA . LEU A 1 244 ? -0.445 -5.866 -9.827 1.00 96.12 244 LEU A CA 1
ATOM 1875 C C . LEU A 1 244 ? -0.640 -6.988 -8.800 1.00 96.12 244 LEU A C 1
ATOM 1877 O O . LEU A 1 244 ? -1.215 -8.010 -9.143 1.00 96.12 244 LEU A O 1
ATOM 1881 N N . SER A 1 245 ? -0.221 -6.799 -7.546 1.00 96.00 245 SER A N 1
ATOM 1882 C CA . SER A 1 245 ? -0.349 -7.805 -6.482 1.00 96.00 245 SER A CA 1
ATOM 1883 C C . SER A 1 245 ? -1.775 -8.007 -5.961 1.00 96.00 245 SER A C 1
ATOM 1885 O O . SER A 1 245 ? -2.010 -8.914 -5.167 1.00 96.00 245 SER A O 1
ATOM 1887 N N . VAL A 1 246 ? -2.728 -7.173 -6.381 1.00 97.38 246 VAL A N 1
ATOM 1888 C CA . VAL A 1 246 ? -4.147 -7.296 -6.011 1.00 97.38 246 VAL A CA 1
ATOM 1889 C C . VAL A 1 246 ? -5.079 -7.197 -7.220 1.00 97.38 246 VAL A C 1
ATOM 1891 O O . VAL A 1 246 ? -6.281 -6.971 -7.048 1.00 97.38 246 VAL A O 1
ATOM 1894 N N . ALA A 1 247 ? -4.549 -7.326 -8.441 1.00 97.50 247 ALA A N 1
ATOM 1895 C CA . ALA A 1 247 ? -5.318 -7.160 -9.670 1.00 97.50 247 ALA A CA 1
ATOM 1896 C C . ALA A 1 247 ? -6.456 -8.192 -9.771 1.00 97.50 247 ALA A C 1
ATOM 1898 O O . ALA A 1 247 ? -7.592 -7.817 -10.069 1.00 97.50 247 ALA A O 1
ATOM 1899 N N . ASP A 1 248 ? -6.201 -9.453 -9.424 1.00 97.25 248 ASP A N 1
ATOM 1900 C CA . ASP A 1 248 ? -7.203 -10.513 -9.292 1.00 97.25 248 ASP A CA 1
ATOM 1901 C C . ASP A 1 248 ? -8.322 -10.181 -8.287 1.00 97.25 248 ASP A C 1
ATOM 1903 O O . ASP A 1 248 ? -9.511 -10.344 -8.591 1.00 97.25 248 ASP A O 1
ATOM 1907 N N . ILE A 1 249 ? -7.974 -9.675 -7.098 1.00 97.44 249 ILE A N 1
ATOM 1908 C CA . ILE A 1 249 ? -8.930 -9.290 -6.051 1.00 97.44 249 ILE A CA 1
ATOM 1909 C C . ILE A 1 249 ? -9.795 -8.127 -6.543 1.00 97.44 249 ILE A C 1
ATOM 1911 O O . ILE A 1 249 ? -11.015 -8.141 -6.339 1.00 97.44 249 ILE A O 1
ATOM 1915 N N . VAL A 1 250 ? -9.181 -7.131 -7.189 1.00 98.06 250 VAL A N 1
ATOM 1916 C CA . VAL A 1 250 ? -9.883 -5.976 -7.755 1.00 98.06 250 VAL A CA 1
ATOM 1917 C C . VAL A 1 250 ? -10.826 -6.428 -8.860 1.00 98.06 250 VAL A C 1
ATOM 1919 O O . VAL A 1 250 ? -12.025 -6.182 -8.747 1.00 98.06 250 VAL A O 1
ATOM 1922 N N . HIS A 1 251 ? -10.335 -7.160 -9.860 1.00 97.81 251 HIS A N 1
ATOM 1923 C CA . HIS A 1 251 ? -11.148 -7.675 -10.959 1.00 97.81 251 HIS A CA 1
ATOM 1924 C C . HIS A 1 251 ? -12.366 -8.446 -10.442 1.00 97.81 251 HIS A C 1
ATOM 1926 O O . HIS A 1 251 ? -13.504 -8.162 -10.821 1.00 97.81 251 HIS A O 1
ATOM 1932 N N . LYS A 1 252 ? -12.150 -9.356 -9.486 1.00 97.50 252 LYS A N 1
ATOM 1933 C CA . LYS A 1 252 ? -13.211 -10.178 -8.897 1.00 97.50 252 LYS A CA 1
ATOM 1934 C C . LYS A 1 252 ? -14.282 -9.370 -8.155 1.00 97.50 252 LYS A C 1
ATOM 1936 O O . LYS A 1 252 ? -15.434 -9.797 -8.119 1.00 97.50 252 LYS A O 1
ATOM 1941 N N . ARG A 1 253 ? -13.923 -8.254 -7.509 1.00 97.50 253 ARG A N 1
ATOM 1942 C CA . ARG A 1 253 ? -14.836 -7.493 -6.629 1.00 97.50 253 ARG A CA 1
ATOM 1943 C C . ARG A 1 253 ? -15.432 -6.241 -7.265 1.00 97.50 253 ARG A C 1
ATOM 1945 O O . ARG A 1 253 ? -16.528 -5.845 -6.876 1.00 97.50 253 ARG A O 1
ATOM 1952 N N . SER A 1 254 ? -14.728 -5.605 -8.197 1.00 96.50 254 SER A N 1
ATOM 1953 C CA . SER A 1 254 ? -15.170 -4.374 -8.861 1.00 96.50 254 SER A CA 1
ATOM 1954 C C . SER A 1 254 ? -15.559 -4.581 -10.325 1.00 96.50 254 SER A C 1
ATOM 1956 O O . SER A 1 254 ? -16.277 -3.747 -10.871 1.00 96.50 254 SER A O 1
ATOM 1958 N N . GLY A 1 255 ? -15.111 -5.670 -10.960 1.00 96.19 255 GLY A N 1
ATOM 1959 C CA . GLY A 1 255 ? -15.301 -5.910 -12.391 1.00 96.19 255 GLY A CA 1
ATOM 1960 C C . GLY A 1 255 ? -14.385 -5.078 -13.294 1.00 96.19 255 GLY A C 1
ATOM 1961 O O . GLY A 1 255 ? -14.567 -5.098 -14.510 1.00 96.19 255 GLY A O 1
ATOM 1962 N N . LEU A 1 256 ? -13.412 -4.345 -12.734 1.00 95.75 256 LEU A N 1
ATOM 1963 C CA . LEU A 1 256 ? -12.407 -3.641 -13.534 1.00 95.75 256 LEU A CA 1
ATOM 1964 C C . LEU A 1 256 ? -11.579 -4.635 -14.366 1.00 95.75 256 LEU A C 1
ATOM 1966 O O . LEU A 1 256 ? -11.347 -5.752 -13.900 1.00 95.75 256 LEU A O 1
ATOM 1970 N N . PRO A 1 257 ? -11.114 -4.260 -15.572 1.00 95.50 257 PRO A N 1
ATOM 1971 C CA . PRO A 1 257 ? -10.208 -5.098 -16.352 1.00 95.50 257 PRO A CA 1
ATOM 1972 C C . PRO A 1 257 ? -8.949 -5.471 -15.561 1.00 95.50 257 PRO A C 1
ATOM 1974 O O . PRO A 1 257 ? -8.461 -4.674 -14.757 1.00 95.50 257 PRO A O 1
ATOM 1977 N N . LEU A 1 258 ? -8.420 -6.672 -15.809 1.00 95.44 258 LEU A N 1
ATOM 1978 C CA . LEU A 1 258 ? -7.113 -7.060 -15.285 1.00 95.44 258 LEU A CA 1
ATOM 1979 C C . LEU A 1 258 ? -6.039 -6.146 -15.881 1.00 95.44 258 LEU A C 1
ATOM 1981 O O . LEU A 1 258 ? -6.018 -5.910 -17.089 1.00 95.44 258 LEU A O 1
ATOM 1985 N N . ILE A 1 259 ? -5.161 -5.644 -15.017 1.00 94.31 259 ILE A N 1
ATOM 1986 C CA . ILE A 1 259 ? -3.943 -4.942 -15.418 1.00 94.31 259 ILE A CA 1
ATOM 1987 C C . ILE A 1 259 ? -2.795 -5.938 -15.525 1.00 94.31 259 ILE A C 1
ATOM 1989 O O . ILE A 1 259 ? -2.760 -6.938 -14.812 1.00 94.31 259 ILE A O 1
ATOM 1993 N N . ASP A 1 260 ? -1.850 -5.642 -16.407 1.00 91.44 260 ASP A N 1
ATOM 1994 C CA . ASP A 1 260 ? -0.759 -6.547 -16.735 1.00 91.44 260 ASP A CA 1
ATOM 1995 C C . ASP A 1 260 ? 0.558 -5.780 -16.931 1.00 91.44 260 ASP A C 1
ATOM 1997 O O . ASP A 1 260 ? 0.567 -4.584 -17.234 1.00 91.44 260 ASP A O 1
ATOM 2001 N N . MET A 1 261 ? 1.684 -6.463 -16.718 1.00 91.88 261 MET A N 1
ATOM 2002 C CA . MET A 1 261 ? 3.013 -5.854 -16.792 1.00 91.88 261 MET A CA 1
ATOM 2003 C C . MET A 1 261 ? 3.480 -5.557 -18.229 1.00 91.88 261 MET A C 1
ATOM 2005 O O . MET A 1 261 ? 4.372 -4.735 -18.412 1.00 91.88 261 MET A O 1
ATOM 2009 N N . ASP A 1 262 ? 2.890 -6.180 -19.247 1.00 90.44 262 ASP A N 1
ATOM 2010 C CA . ASP A 1 262 ? 3.190 -5.886 -20.653 1.00 90.44 262 ASP A CA 1
ATOM 2011 C C . ASP A 1 262 ? 2.427 -4.654 -21.170 1.00 90.44 262 ASP A C 1
ATOM 2013 O O . ASP A 1 262 ? 2.749 -4.110 -22.225 1.00 90.44 262 ASP A O 1
ATOM 2017 N N . HIS A 1 263 ? 1.455 -4.163 -20.396 1.00 88.81 263 HIS A N 1
ATOM 2018 C CA . HIS A 1 263 ? 0.543 -3.076 -20.759 1.00 88.81 263 HIS A CA 1
ATOM 2019 C C . HIS A 1 263 ? 0.743 -1.873 -19.830 1.00 88.81 263 HIS A C 1
ATOM 2021 O O . HIS A 1 263 ? -0.127 -1.477 -19.049 1.00 88.81 263 HIS A O 1
ATOM 2027 N N . ALA A 1 264 ? 1.957 -1.314 -19.863 1.00 86.56 264 ALA A N 1
ATOM 2028 C CA . ALA A 1 264 ? 2.357 -0.247 -18.951 1.00 86.56 264 ALA A CA 1
ATOM 2029 C C . ALA A 1 264 ? 1.456 1.007 -19.011 1.00 86.56 264 ALA A C 1
ATOM 2031 O O . ALA A 1 264 ? 1.102 1.505 -17.937 1.00 86.56 264 ALA A O 1
ATOM 2032 N N . PRO A 1 265 ? 1.048 1.535 -20.187 1.00 82.88 265 PRO A N 1
ATOM 2033 C CA . PRO A 1 265 ? 0.140 2.684 -20.252 1.00 82.88 265 PRO A CA 1
ATOM 2034 C C . PRO A 1 265 ? -1.203 2.428 -19.555 1.00 82.88 265 PRO A C 1
ATOM 2036 O O . PRO A 1 265 ? -1.666 3.262 -18.772 1.00 82.88 265 PRO A O 1
ATOM 2039 N N . GLU A 1 266 ? -1.805 1.260 -19.780 1.00 85.56 266 GLU A N 1
ATOM 2040 C CA . GLU A 1 266 ? -3.065 0.840 -19.169 1.00 85.56 266 GLU A CA 1
ATOM 2041 C C . GLU A 1 266 ? -2.919 0.722 -17.650 1.00 85.56 266 GLU A C 1
ATOM 2043 O O . GLU A 1 266 ? -3.733 1.276 -16.902 1.00 85.56 266 GLU A O 1
ATOM 2048 N N . LEU A 1 267 ? -1.843 0.085 -17.182 1.00 89.06 267 LEU A N 1
ATOM 2049 C CA . LEU A 1 267 ? -1.541 -0.024 -15.759 1.00 89.06 267 LEU A CA 1
ATOM 2050 C C . LEU A 1 267 ? -1.392 1.357 -15.108 1.00 89.06 267 LEU A C 1
ATOM 2052 O O . LEU A 1 267 ? -2.008 1.614 -14.072 1.00 89.06 267 LEU A O 1
ATOM 2056 N N . TYR A 1 268 ? -0.621 2.267 -15.712 1.00 83.06 268 TYR A N 1
ATOM 2057 C CA . TYR A 1 268 ? -0.424 3.610 -15.161 1.00 83.06 268 TYR A CA 1
ATOM 2058 C C . TYR A 1 268 ? -1.715 4.417 -15.140 1.00 83.06 268 TYR A C 1
ATOM 2060 O O . TYR A 1 268 ? -2.035 5.016 -14.114 1.00 83.06 268 TYR A O 1
ATOM 2068 N N . SER A 1 269 ? -2.481 4.397 -16.232 1.00 81.44 269 SER A N 1
ATOM 2069 C CA . SER A 1 269 ? -3.771 5.088 -16.288 1.00 81.44 269 SER A CA 1
ATOM 2070 C C . SER A 1 269 ? -4.719 4.596 -15.188 1.00 81.44 269 SER A C 1
ATOM 2072 O O . SER A 1 269 ? -5.359 5.405 -14.519 1.00 81.44 269 SER A O 1
ATOM 2074 N N . THR A 1 270 ? -4.712 3.289 -14.908 1.00 87.00 270 THR A N 1
ATOM 2075 C CA . THR A 1 270 ? -5.542 2.664 -13.873 1.00 87.00 270 THR A CA 1
ATOM 2076 C C . THR A 1 270 ? -5.135 3.079 -12.457 1.00 87.00 270 THR A C 1
ATOM 2078 O O . THR A 1 270 ? -5.998 3.311 -11.612 1.00 87.00 270 THR A O 1
ATOM 2081 N N . ILE A 1 271 ? -3.840 3.179 -12.152 1.00 84.69 271 ILE A N 1
ATOM 2082 C CA . ILE A 1 271 ? -3.390 3.550 -10.795 1.00 84.69 271 ILE A CA 1
ATOM 2083 C C . ILE A 1 271 ? -3.343 5.068 -10.570 1.00 84.69 271 ILE A C 1
ATOM 2085 O O . ILE A 1 271 ? -3.295 5.515 -9.424 1.00 84.69 271 ILE A O 1
ATOM 2089 N N . MET A 1 272 ? -3.353 5.865 -11.642 1.00 80.81 272 MET A N 1
ATOM 2090 C CA . MET A 1 272 ? -3.403 7.329 -11.577 1.00 80.81 272 MET A CA 1
ATOM 2091 C C . MET A 1 272 ? -4.829 7.880 -11.550 1.00 80.81 272 MET A C 1
ATOM 2093 O O . MET A 1 272 ? -5.034 8.972 -11.016 1.00 80.81 272 MET A O 1
ATOM 2097 N N . ASP A 1 273 ? -5.810 7.156 -12.095 1.00 82.81 273 ASP A N 1
ATOM 2098 C CA . ASP A 1 273 ? -7.206 7.583 -12.051 1.00 82.81 273 ASP A CA 1
ATOM 2099 C C . ASP A 1 273 ? -7.746 7.587 -10.598 1.00 82.81 273 ASP A C 1
ATOM 2101 O O . ASP A 1 273 ? -7.623 6.592 -9.869 1.00 82.81 273 ASP A O 1
ATOM 2105 N N . PRO A 1 274 ? -8.348 8.700 -10.130 1.00 79.50 274 PRO A N 1
ATOM 2106 C CA . PRO A 1 274 ? -8.825 8.818 -8.752 1.00 79.50 274 PRO A CA 1
ATOM 2107 C C . PRO A 1 274 ? -9.929 7.831 -8.364 1.00 79.50 274 PRO A C 1
ATOM 2109 O O . PRO A 1 274 ? -10.130 7.600 -7.176 1.00 79.50 274 PRO A O 1
ATOM 2112 N N . ALA A 1 275 ? -10.687 7.289 -9.320 1.00 84.69 275 ALA A N 1
ATOM 2113 C CA . ALA A 1 275 ? -11.758 6.348 -9.027 1.00 84.69 275 ALA A CA 1
ATOM 2114 C C . ALA A 1 275 ? -11.221 4.920 -8.934 1.00 84.69 275 ALA A C 1
ATOM 2116 O O . ALA A 1 275 ? -11.455 4.250 -7.930 1.00 84.69 275 ALA A O 1
ATOM 2117 N N . THR A 1 276 ? -10.480 4.462 -9.942 1.00 90.81 276 THR A N 1
ATOM 2118 C CA . THR A 1 276 ? -9.948 3.096 -9.972 1.00 90.81 276 THR A CA 1
ATOM 2119 C C . THR A 1 276 ? -8.866 2.890 -8.919 1.00 90.81 276 THR A C 1
ATOM 2121 O O . THR A 1 276 ? -8.850 1.840 -8.283 1.00 90.81 276 THR A O 1
ATOM 2124 N N . SER A 1 277 ? -8.023 3.890 -8.634 1.00 91.12 277 SER A N 1
ATOM 2125 C CA . SER A 1 277 ? -6.993 3.784 -7.584 1.00 91.12 277 SER A CA 1
ATOM 2126 C C . SER A 1 277 ? -7.566 3.503 -6.186 1.00 91.12 277 SER A C 1
ATOM 2128 O O . SER A 1 277 ? -6.950 2.781 -5.402 1.00 91.12 277 SER A O 1
ATOM 2130 N N . LEU A 1 278 ? -8.772 3.989 -5.869 1.00 94.81 278 LEU A N 1
ATOM 2131 C CA . LEU A 1 278 ? -9.437 3.678 -4.597 1.00 94.81 278 LEU A CA 1
ATOM 2132 C C . LEU A 1 278 ? -9.805 2.193 -4.472 1.00 94.81 278 LEU A C 1
ATOM 2134 O O . LEU A 1 278 ? -9.844 1.671 -3.359 1.00 94.81 278 LEU A O 1
ATOM 2138 N N . GLU A 1 279 ? -10.025 1.498 -5.590 1.00 97.44 279 GLU A N 1
ATOM 2139 C CA . GLU A 1 279 ? -10.317 0.060 -5.598 1.00 97.44 279 GLU A CA 1
ATOM 2140 C C . GLU A 1 279 ? -9.098 -0.765 -5.206 1.00 97.44 279 GLU A C 1
ATOM 2142 O O . GLU A 1 279 ? -9.191 -1.654 -4.363 1.00 97.44 279 GLU A O 1
ATOM 2147 N N . TYR A 1 280 ? -7.939 -0.428 -5.767 1.00 97.25 280 TYR A N 1
ATOM 2148 C CA . TYR A 1 280 ? -6.671 -1.074 -5.432 1.00 97.25 280 TYR A CA 1
ATOM 2149 C C . TYR A 1 280 ? -6.258 -0.779 -3.986 1.00 97.25 280 TYR A C 1
ATOM 2151 O O . TYR A 1 280 ? -5.816 -1.682 -3.275 1.00 97.25 280 TYR A O 1
ATOM 2159 N N . LEU A 1 281 ? -6.489 0.449 -3.504 1.00 97.06 281 LEU A N 1
ATOM 2160 C CA . LEU A 1 281 ? -6.299 0.795 -2.093 1.00 97.06 281 LEU A CA 1
ATOM 2161 C C . LEU A 1 281 ? -7.166 -0.095 -1.188 1.00 97.06 281 LEU A C 1
ATOM 2163 O O . LEU A 1 281 ? -6.662 -0.712 -0.246 1.00 97.06 281 LE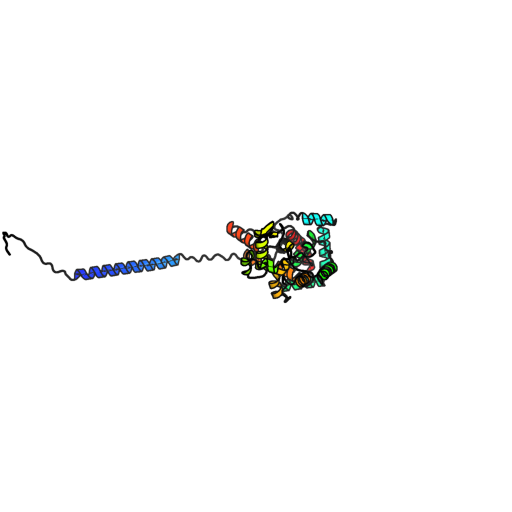U A O 1
ATOM 2167 N N . ALA A 1 282 ? -8.466 -0.198 -1.481 1.00 98.38 282 ALA A N 1
ATOM 2168 C CA . ALA A 1 282 ? -9.389 -1.028 -0.713 1.00 98.38 282 ALA A CA 1
ATOM 2169 C C . ALA A 1 282 ? -8.995 -2.517 -0.749 1.00 98.38 282 ALA A C 1
ATOM 2171 O O . ALA A 1 282 ? -9.061 -3.201 0.278 1.00 98.38 282 ALA A O 1
ATOM 2172 N N . ALA A 1 283 ? -8.532 -3.009 -1.902 1.00 98.38 283 ALA A N 1
ATOM 2173 C CA . ALA A 1 283 ? -8.050 -4.374 -2.074 1.00 98.38 283 ALA A CA 1
ATOM 2174 C C . ALA A 1 283 ? -6.817 -4.680 -1.211 1.00 98.38 283 ALA A C 1
ATOM 2176 O O . ALA A 1 283 ? -6.806 -5.700 -0.525 1.00 98.38 283 ALA A O 1
ATOM 2177 N N . LEU A 1 284 ? -5.824 -3.784 -1.167 1.00 97.88 284 LEU A N 1
ATOM 2178 C CA . LEU A 1 284 ? -4.626 -3.936 -0.327 1.00 97.88 284 LEU A CA 1
ATOM 2179 C C . LEU A 1 284 ? -4.963 -3.981 1.171 1.00 97.88 284 LEU A C 1
ATOM 2181 O O . LEU A 1 284 ? -4.393 -4.773 1.930 1.00 97.88 284 LEU A O 1
ATOM 2185 N N . ILE A 1 285 ? -5.927 -3.169 1.611 1.00 98.44 285 ILE A N 1
ATOM 2186 C CA . ILE A 1 285 ? -6.412 -3.190 2.997 1.00 98.44 285 ILE A CA 1
ATOM 2187 C C . ILE A 1 285 ? -7.145 -4.501 3.297 1.00 98.44 285 ILE A C 1
ATOM 2189 O O . ILE A 1 285 ? -6.874 -5.135 4.319 1.00 98.44 285 ILE A O 1
ATOM 2193 N N . ARG A 1 286 ? -8.050 -4.936 2.410 1.00 98.38 286 ARG A N 1
ATOM 2194 C CA . ARG A 1 286 ? -8.764 -6.216 2.547 1.00 98.38 286 ARG A CA 1
ATOM 2195 C C . ARG A 1 286 ? -7.786 -7.381 2.634 1.00 98.38 286 ARG A C 1
ATOM 2197 O O . ARG A 1 286 ? -7.895 -8.188 3.555 1.00 98.38 286 ARG A O 1
ATOM 2204 N N . LEU A 1 287 ? -6.808 -7.420 1.731 1.00 97.81 287 LEU A N 1
ATOM 2205 C CA . LEU A 1 287 ? -5.732 -8.402 1.727 1.00 97.81 287 LEU A CA 1
ATOM 2206 C C . LEU A 1 287 ? -4.981 -8.403 3.061 1.00 97.81 287 LEU A C 1
ATOM 2208 O O . LEU A 1 287 ? -4.714 -9.472 3.602 1.00 97.81 287 LEU A O 1
ATOM 2212 N N . SER A 1 288 ? -4.654 -7.232 3.609 1.00 98.00 288 SER A N 1
ATOM 2213 C CA . SER A 1 288 ? -3.959 -7.124 4.896 1.00 98.00 288 SER A CA 1
ATOM 2214 C C . SER A 1 288 ? -4.773 -7.728 6.043 1.00 98.00 288 SER A C 1
ATOM 2216 O O . SER A 1 288 ? -4.237 -8.498 6.842 1.00 98.00 288 SER A O 1
ATOM 2218 N N . ILE A 1 289 ? -6.076 -7.431 6.092 1.00 98.56 289 ILE A N 1
ATOM 2219 C CA . ILE A 1 289 ? -7.006 -7.988 7.084 1.00 98.56 289 ILE A CA 1
ATOM 2220 C C . ILE A 1 289 ? -7.098 -9.513 6.945 1.00 98.56 289 ILE A C 1
ATOM 2222 O O . ILE A 1 289 ? -6.952 -10.228 7.936 1.00 98.56 289 ILE A O 1
ATOM 2226 N N . ASP A 1 290 ? -7.307 -10.013 5.724 1.00 97.81 290 ASP A N 1
ATOM 2227 C CA . ASP A 1 290 ? -7.387 -11.451 5.443 1.00 97.81 290 ASP A CA 1
ATOM 2228 C C . ASP A 1 290 ? -6.089 -12.170 5.813 1.00 97.81 290 ASP A C 1
ATOM 2230 O O . ASP A 1 290 ? -6.115 -13.188 6.495 1.00 97.81 290 ASP A O 1
ATOM 2234 N N . SER A 1 291 ? -4.944 -11.596 5.448 1.00 97.00 291 SER A N 1
ATOM 2235 C CA . SER A 1 291 ? -3.629 -12.184 5.704 1.00 97.00 291 SER A CA 1
ATOM 2236 C C . SER A 1 291 ? -3.372 -12.394 7.194 1.00 97.00 291 SER A C 1
ATOM 2238 O O . SER A 1 291 ? -2.925 -13.465 7.598 1.00 97.00 291 SER A O 1
ATOM 2240 N N . TYR A 1 292 ? -3.671 -11.399 8.032 1.00 97.94 292 TYR A N 1
ATOM 2241 C CA . TYR A 1 292 ? -3.491 -11.530 9.479 1.00 97.94 292 TYR A CA 1
ATOM 2242 C C . TYR A 1 292 ? -4.484 -12.506 10.107 1.00 97.94 292 TYR A C 1
ATOM 2244 O O . TYR A 1 292 ? -4.092 -13.294 10.974 1.00 97.94 292 TYR A O 1
ATOM 2252 N N . ARG A 1 293 ? -5.736 -12.510 9.639 1.00 97.94 293 ARG A N 1
ATOM 2253 C CA . ARG A 1 293 ? -6.747 -13.451 10.121 1.00 97.94 293 ARG A CA 1
ATOM 2254 C C . ARG A 1 293 ? -6.349 -14.886 9.793 1.00 97.94 293 ARG A C 1
ATOM 2256 O O . ARG A 1 293 ? -6.318 -15.728 10.686 1.00 97.94 293 ARG A O 1
ATOM 2263 N N . ASP A 1 294 ? -6.008 -15.137 8.535 1.00 96.12 294 ASP A N 1
ATOM 2264 C CA . ASP A 1 294 ? -5.866 -16.487 7.995 1.00 96.12 294 ASP A CA 1
ATOM 2265 C C . ASP A 1 294 ? -4.487 -17.091 8.303 1.00 96.12 294 ASP A C 1
ATOM 2267 O O . ASP A 1 294 ? -4.374 -18.300 8.499 1.00 96.12 294 ASP A O 1
ATOM 2271 N N . LEU A 1 295 ? -3.432 -16.270 8.388 1.00 95.69 295 LEU A N 1
ATOM 2272 C CA . LEU A 1 295 ? -2.060 -16.753 8.604 1.00 95.69 295 LEU A CA 1
ATOM 2273 C C . LEU A 1 295 ? -1.585 -16.614 10.051 1.00 95.69 295 LEU A C 1
ATOM 2275 O O . LEU A 1 295 ? -0.760 -17.416 10.491 1.00 95.69 295 LEU A O 1
ATOM 2279 N N . ALA A 1 296 ? -2.074 -15.607 10.781 1.00 96.44 296 ALA A N 1
ATOM 2280 C CA . ALA A 1 296 ? -1.636 -15.311 12.146 1.00 96.44 296 ALA A CA 1
ATOM 2281 C C . ALA A 1 296 ? -2.726 -15.492 13.210 1.00 96.44 296 ALA A C 1
ATOM 2283 O O . ALA A 1 296 ? -2.406 -15.439 14.395 1.00 96.44 296 ALA A O 1
ATOM 2284 N N . GLY A 1 297 ? -3.983 -15.725 12.817 1.00 96.62 297 GLY A N 1
ATOM 2285 C CA . GLY A 1 297 ? -5.098 -15.860 13.752 1.00 96.62 297 GLY A CA 1
ATOM 2286 C C . GLY A 1 297 ? -5.521 -14.538 14.397 1.00 96.62 297 GLY A C 1
ATOM 2287 O O . GLY A 1 297 ? -6.115 -14.567 15.470 1.00 96.62 297 GLY A O 1
ATOM 2288 N N . PHE A 1 298 ? -5.223 -13.391 13.775 1.00 97.81 298 PHE A N 1
ATOM 2289 C CA . PHE A 1 298 ? -5.590 -12.066 14.286 1.00 97.81 298 PHE A CA 1
ATOM 2290 C C . PHE A 1 298 ? -6.561 -11.351 13.350 1.00 97.81 298 PHE A C 1
ATOM 2292 O O . PHE A 1 298 ? -6.214 -11.033 12.215 1.00 97.81 298 PHE A O 1
ATOM 2299 N N . ASP A 1 299 ? -7.751 -11.021 13.842 1.00 98.06 299 ASP A N 1
ATOM 2300 C CA . ASP A 1 299 ? -8.650 -10.109 13.143 1.00 98.06 299 ASP A CA 1
ATOM 2301 C C . ASP A 1 299 ? -8.272 -8.660 13.467 1.00 98.06 299 ASP A C 1
ATOM 2303 O O . ASP A 1 299 ? -8.535 -8.148 14.556 1.00 98.06 299 ASP A O 1
ATOM 2307 N N . ILE A 1 300 ? -7.638 -8.002 12.498 1.00 98.31 300 ILE A N 1
ATOM 2308 C CA . ILE A 1 300 ? -7.229 -6.596 12.587 1.00 98.31 300 ILE A CA 1
ATOM 2309 C C . ILE A 1 300 ? -8.276 -5.635 12.000 1.00 98.31 300 ILE A C 1
ATOM 2311 O O . ILE A 1 300 ? -8.025 -4.432 11.930 1.00 98.31 300 ILE A O 1
ATOM 2315 N N . SER A 1 301 ? -9.464 -6.114 11.603 1.00 98.38 301 SER A N 1
ATOM 2316 C CA . SER A 1 301 ? -10.502 -5.288 10.961 1.00 98.38 301 SER A CA 1
ATOM 2317 C C . SER A 1 301 ? -11.139 -4.245 11.889 1.00 98.38 301 SER A C 1
ATOM 2319 O O . SER A 1 301 ? -12.088 -3.568 11.496 1.00 98.38 301 SER A O 1
ATOM 2321 N N . LYS A 1 302 ? -10.723 -4.184 13.156 1.00 97.94 302 LYS A N 1
ATOM 2322 C CA . LYS A 1 302 ? -11.183 -3.198 14.141 1.00 97.94 302 LYS A CA 1
ATOM 2323 C C . LYS A 1 302 ? -10.116 -2.166 14.4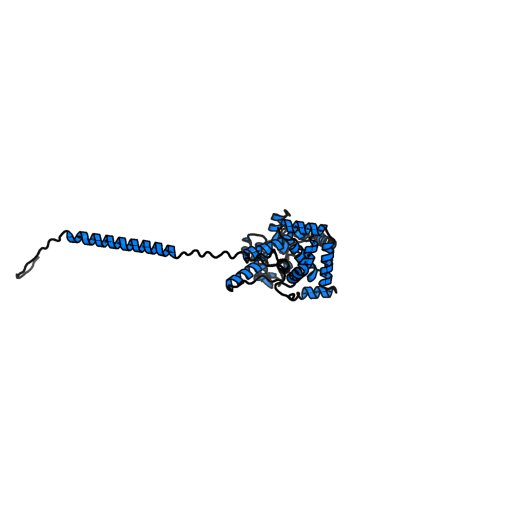86 1.00 97.94 302 LYS A C 1
ATOM 2325 O O . LYS A 1 302 ? -10.408 -1.266 15.258 1.00 97.94 302 LYS A O 1
ATOM 2330 N N . ASN A 1 303 ? -8.915 -2.263 13.912 1.00 98.38 303 ASN A N 1
ATOM 2331 C CA . ASN A 1 303 ? -7.814 -1.346 14.190 1.00 98.38 303 ASN A CA 1
ATOM 2332 C C . ASN A 1 303 ? -7.306 -0.703 12.883 1.00 98.38 303 ASN A C 1
ATOM 2334 O O . ASN A 1 303 ? -6.487 -1.306 12.176 1.00 98.38 303 ASN A O 1
ATOM 2338 N N . PRO A 1 304 ? -7.781 0.506 12.526 1.00 98.31 304 PRO A N 1
ATOM 2339 C CA . PRO A 1 304 ? -7.336 1.188 11.312 1.00 98.31 304 PRO A CA 1
ATOM 2340 C C . PRO A 1 304 ? -5.857 1.571 11.336 1.00 98.31 304 PRO A C 1
ATOM 2342 O O . PRO A 1 304 ? -5.223 1.605 10.279 1.00 98.31 304 PRO A O 1
ATOM 2345 N N . GLY A 1 305 ? -5.265 1.768 12.515 1.00 98.25 305 GLY A N 1
ATOM 2346 C CA . GLY A 1 305 ? -3.829 1.976 12.644 1.00 98.25 305 GLY A CA 1
ATOM 2347 C C . GLY A 1 305 ? -3.002 0.772 12.197 1.00 98.25 305 GLY A C 1
ATOM 2348 O O . GLY A 1 305 ? -1.970 0.937 11.545 1.00 98.25 305 GLY A O 1
ATOM 2349 N N . LEU A 1 306 ? -3.449 -0.458 12.459 1.00 98.25 306 LEU A N 1
ATOM 2350 C CA . LEU A 1 306 ? -2.746 -1.650 11.974 1.00 98.25 306 LEU A CA 1
ATOM 2351 C C . LEU A 1 306 ? -2.813 -1.781 10.455 1.00 98.25 306 LEU A C 1
ATOM 2353 O O . LEU A 1 306 ? -1.792 -2.038 9.820 1.00 98.25 306 LEU A O 1
ATOM 2357 N N . THR A 1 307 ? -3.973 -1.538 9.848 1.00 98.38 307 THR A N 1
ATOM 2358 C CA . THR A 1 307 ? -4.068 -1.557 8.382 1.00 98.38 307 THR A CA 1
ATOM 2359 C C . THR A 1 307 ? -3.268 -0.425 7.742 1.00 98.38 307 THR A C 1
ATOM 2361 O O . THR A 1 307 ? -2.620 -0.656 6.729 1.00 98.38 307 THR A O 1
ATOM 2364 N N . ALA A 1 308 ? -3.238 0.770 8.343 1.00 97.94 308 ALA A N 1
ATOM 2365 C CA . ALA A 1 308 ? -2.419 1.883 7.856 1.00 97.94 308 ALA A CA 1
ATOM 2366 C C . ALA A 1 308 ? -0.915 1.609 8.014 1.00 97.94 308 ALA A C 1
ATOM 2368 O O . ALA A 1 308 ? -0.125 1.966 7.144 1.00 97.94 308 ALA A O 1
ATOM 2369 N N . THR A 1 309 ? -0.521 0.916 9.087 1.00 97.06 309 THR A N 1
ATOM 2370 C CA . THR A 1 309 ? 0.851 0.419 9.252 1.00 97.06 309 THR A CA 1
ATOM 2371 C C . THR A 1 309 ? 1.221 -0.477 8.079 1.00 97.06 309 THR A C 1
ATOM 2373 O O . THR A 1 309 ? 2.230 -0.230 7.431 1.00 97.06 309 THR A O 1
ATOM 2376 N N . LEU A 1 310 ? 0.392 -1.481 7.777 1.00 96.94 310 LEU A N 1
ATOM 2377 C CA . LEU A 1 310 ? 0.638 -2.438 6.694 1.00 96.94 310 LEU A CA 1
ATOM 2378 C C . LEU A 1 310 ? 0.601 -1.791 5.311 1.00 96.94 310 LEU A C 1
ATOM 2380 O O . LEU A 1 310 ? 1.390 -2.170 4.454 1.00 96.94 310 LEU A O 1
ATOM 2384 N N . TYR A 1 311 ? -0.242 -0.779 5.120 1.00 95.12 311 TYR A N 1
ATOM 2385 C CA . TYR A 1 311 ? -0.251 0.014 3.897 1.00 95.12 311 TYR A CA 1
ATOM 2386 C C . TYR A 1 311 ? 1.081 0.742 3.680 1.00 95.12 311 TYR A C 1
ATOM 2388 O O . TYR A 1 311 ? 1.636 0.714 2.588 1.00 95.12 311 TYR A O 1
ATOM 2396 N N . ASN A 1 312 ? 1.641 1.316 4.748 1.00 93.25 312 ASN A N 1
ATOM 2397 C CA . ASN A 1 312 ? 2.914 2.025 4.691 1.00 93.25 312 ASN A CA 1
ATOM 2398 C C . ASN A 1 312 ? 4.119 1.100 4.453 1.00 93.25 312 ASN A C 1
ATOM 2400 O O . ASN A 1 312 ? 5.067 1.481 3.767 1.00 93.25 312 ASN A O 1
ATOM 2404 N N . VAL A 1 313 ? 4.124 -0.090 5.063 1.00 90.56 313 VAL A N 1
ATOM 2405 C CA . VAL A 1 313 ? 5.315 -0.959 5.081 1.00 90.56 313 VAL A CA 1
ATOM 2406 C C . VAL A 1 313 ? 5.244 -2.172 4.155 1.00 90.56 313 VAL A C 1
ATOM 2408 O O . VAL A 1 313 ? 6.256 -2.859 4.028 1.00 90.56 313 VAL A O 1
ATOM 2411 N N . GLY A 1 314 ? 4.085 -2.467 3.563 1.00 90.62 314 GLY A N 1
ATOM 2412 C CA . GLY A 1 314 ? 3.873 -3.627 2.695 1.00 90.62 314 GLY A CA 1
ATOM 2413 C C . GLY A 1 314 ? 4.003 -4.990 3.393 1.00 90.62 314 GLY A C 1
ATOM 2414 O O . GLY A 1 314 ? 3.983 -5.103 4.625 1.00 90.62 314 GLY A O 1
ATOM 2415 N N . ASP A 1 315 ? 4.149 -6.038 2.578 1.00 87.19 315 ASP A N 1
ATOM 2416 C CA . ASP A 1 315 ? 4.463 -7.425 2.964 1.00 87.19 315 ASP A CA 1
ATOM 2417 C C . ASP A 1 315 ? 3.511 -8.038 4.008 1.00 87.19 315 ASP A C 1
ATOM 2419 O O . ASP A 1 315 ? 3.935 -8.703 4.961 1.00 87.19 315 ASP A O 1
ATOM 2423 N N . ALA A 1 316 ? 2.203 -7.796 3.875 1.00 93.12 316 ALA A N 1
ATOM 2424 C CA . ALA A 1 316 ? 1.227 -8.156 4.906 1.00 93.12 316 ALA A CA 1
ATOM 2425 C C . ALA A 1 316 ? 1.204 -9.661 5.237 1.00 93.12 316 ALA A C 1
ATOM 2427 O O . ALA A 1 316 ? 1.220 -10.022 6.418 1.00 93.12 316 ALA A O 1
ATOM 2428 N N . ARG A 1 317 ? 1.222 -10.548 4.228 1.00 92.38 317 ARG A N 1
ATOM 2429 C CA . ARG A 1 317 ? 1.272 -12.008 4.454 1.00 92.38 317 ARG A CA 1
ATOM 2430 C C . ARG A 1 317 ? 2.542 -12.425 5.160 1.00 92.38 317 ARG A C 1
ATOM 2432 O O . ARG A 1 317 ? 2.508 -13.211 6.100 1.00 92.38 317 ARG A O 1
ATOM 2439 N N . ASP A 1 318 ? 3.652 -11.863 4.733 1.00 90.69 318 ASP A N 1
ATOM 2440 C CA . ASP A 1 318 ? 4.968 -12.213 5.220 1.00 90.69 318 ASP A CA 1
ATOM 2441 C C . ASP A 1 318 ? 5.160 -11.815 6.686 1.00 90.69 318 ASP A C 1
ATOM 2443 O O . ASP A 1 318 ? 5.630 -12.593 7.523 1.00 90.69 318 ASP A O 1
ATOM 2447 N N . ARG A 1 319 ? 4.674 -10.625 7.044 1.00 94.56 319 ARG A N 1
ATOM 2448 C CA . ARG A 1 319 ? 4.591 -10.163 8.433 1.00 94.56 319 ARG A CA 1
ATOM 2449 C C . ARG A 1 319 ? 3.650 -11.027 9.267 1.00 94.56 319 ARG A C 1
ATOM 2451 O O . ARG A 1 319 ? 4.003 -11.363 10.398 1.00 94.56 319 ARG A O 1
ATOM 2458 N N . ALA A 1 320 ? 2.503 -11.431 8.720 1.00 96.38 320 ALA A N 1
ATOM 2459 C CA . ALA A 1 320 ? 1.574 -12.331 9.396 1.00 96.38 320 ALA A CA 1
ATOM 2460 C C . ALA A 1 320 ? 2.202 -13.717 9.650 1.00 96.38 320 ALA A C 1
ATOM 2462 O O . ALA A 1 320 ? 2.162 -14.207 10.779 1.00 96.38 320 ALA A O 1
ATOM 2463 N N . ARG A 1 321 ? 2.876 -14.317 8.656 1.00 94.69 321 ARG A N 1
ATOM 2464 C CA . ARG A 1 321 ? 3.609 -15.591 8.804 1.00 94.69 321 ARG A CA 1
ATOM 2465 C C . ARG A 1 321 ? 4.688 -15.495 9.882 1.00 94.69 321 ARG A C 1
ATOM 2467 O O . ARG A 1 321 ? 4.797 -16.399 10.712 1.00 94.69 321 ARG A O 1
ATOM 2474 N N . ARG A 1 322 ? 5.458 -14.398 9.904 1.00 95.00 322 ARG A N 1
ATOM 2475 C CA . ARG A 1 322 ? 6.478 -14.148 10.938 1.00 95.00 322 ARG A CA 1
ATOM 2476 C C . ARG A 1 322 ? 5.862 -14.037 12.330 1.00 95.00 322 ARG A C 1
ATOM 2478 O O . ARG A 1 322 ? 6.350 -14.686 13.248 1.00 95.00 322 ARG A O 1
ATOM 2485 N N . LEU A 1 323 ? 4.770 -13.287 12.485 1.00 95.94 323 LEU A N 1
ATOM 2486 C CA . LEU A 1 323 ? 4.060 -13.185 13.763 1.00 95.94 323 LEU A CA 1
ATOM 2487 C C . LEU A 1 323 ? 3.556 -14.556 14.239 1.00 95.94 323 LEU A C 1
ATOM 2489 O O . LEU A 1 323 ? 3.767 -14.932 15.391 1.00 95.94 323 LEU A O 1
ATOM 2493 N N . ALA A 1 324 ? 2.950 -15.330 13.338 1.00 95.56 324 ALA A N 1
ATOM 2494 C CA . ALA A 1 324 ? 2.477 -16.678 13.631 1.00 95.56 324 ALA A CA 1
ATOM 2495 C C . ALA A 1 324 ? 3.620 -17.601 14.078 1.00 95.56 324 ALA A C 1
ATOM 2497 O O . ALA A 1 324 ? 3.476 -18.351 15.043 1.00 95.56 324 ALA A O 1
ATOM 2498 N N . ALA A 1 325 ? 4.769 -17.541 13.396 1.00 95.44 325 ALA A N 1
ATOM 2499 C CA . ALA A 1 325 ? 5.955 -18.305 13.765 1.00 95.44 325 ALA A CA 1
ATOM 2500 C C . ALA A 1 325 ? 6.466 -17.920 15.163 1.00 95.44 325 ALA A C 1
ATOM 2502 O O . ALA A 1 325 ? 6.686 -18.811 15.982 1.00 95.44 325 ALA A O 1
ATOM 2503 N N . THR A 1 326 ? 6.563 -16.622 15.465 1.00 94.56 326 THR A N 1
ATOM 2504 C CA . THR A 1 326 ? 6.965 -16.117 16.787 1.00 94.56 326 THR A CA 1
ATOM 2505 C C . THR A 1 326 ? 6.037 -16.606 17.899 1.00 94.56 326 THR A C 1
ATOM 2507 O O . THR A 1 326 ? 6.509 -17.078 18.935 1.00 94.56 326 THR A O 1
ATOM 2510 N N . ASN A 1 327 ? 4.718 -16.553 17.695 1.00 94.56 327 ASN A N 1
ATOM 2511 C CA . ASN A 1 327 ? 3.750 -16.997 18.704 1.00 94.56 327 ASN A CA 1
ATOM 2512 C C . ASN A 1 327 ? 3.819 -18.512 18.932 1.00 94.56 327 ASN A C 1
ATOM 2514 O O . ASN A 1 327 ? 3.780 -18.970 20.073 1.00 94.56 327 ASN A O 1
ATOM 2518 N N . ARG A 1 328 ? 4.004 -19.297 17.861 1.00 92.75 328 ARG A N 1
ATOM 2519 C CA . ARG A 1 328 ? 4.195 -20.752 17.972 1.00 92.75 328 ARG A CA 1
ATOM 2520 C C . ARG A 1 328 ? 5.479 -21.116 18.713 1.00 92.75 328 ARG A C 1
ATOM 2522 O O . ARG A 1 328 ? 5.469 -22.054 19.499 1.00 92.75 328 ARG A O 1
ATOM 2529 N N . GLN A 1 329 ? 6.573 -20.401 18.452 1.00 93.62 329 GLN A N 1
ATOM 2530 C CA . GLN A 1 329 ? 7.876 -20.679 19.064 1.00 93.62 329 GLN A CA 1
ATOM 2531 C C . GLN A 1 329 ? 7.948 -20.242 20.529 1.00 93.62 329 GLN A C 1
ATOM 2533 O O . GLN A 1 329 ? 8.526 -20.952 21.346 1.00 93.62 329 GLN A O 1
ATOM 2538 N N . SER A 1 330 ? 7.378 -19.085 20.868 1.00 92.38 330 SER A N 1
ATOM 2539 C CA . SER A 1 330 ? 7.428 -18.558 22.238 1.00 92.38 330 SER A CA 1
ATOM 2540 C C . SER A 1 330 ? 6.396 -19.188 23.174 1.00 92.38 330 SER A C 1
ATOM 2542 O O . SER A 1 330 ? 6.563 -19.118 24.389 1.00 92.38 330 SER A O 1
ATOM 2544 N N . GLY A 1 331 ? 5.309 -19.754 22.635 1.00 86.56 331 GLY A N 1
ATOM 2545 C CA . GLY A 1 331 ? 4.151 -20.174 23.429 1.00 86.56 331 GLY A CA 1
ATOM 2546 C C . GLY A 1 331 ? 3.369 -19.000 24.036 1.00 86.56 331 GLY A C 1
ATOM 2547 O O . GLY A 1 331 ? 2.434 -19.221 24.804 1.00 86.56 331 GLY A O 1
ATOM 2548 N N . ALA A 1 332 ? 3.730 -17.759 23.692 1.00 89.56 332 ALA A N 1
ATOM 2549 C CA . ALA A 1 332 ? 3.082 -16.535 24.135 1.00 89.56 332 ALA A CA 1
ATOM 2550 C C . ALA A 1 332 ? 2.388 -15.836 22.958 1.00 89.56 332 ALA A C 1
ATOM 2552 O O . ALA A 1 332 ? 2.801 -15.939 21.804 1.00 89.56 332 ALA A O 1
ATOM 2553 N N . THR A 1 333 ? 1.321 -15.094 23.253 1.00 92.19 333 THR A N 1
ATOM 2554 C CA . THR A 1 333 ? 0.614 -14.301 22.239 1.00 92.19 333 THR A CA 1
ATOM 2555 C C . THR A 1 333 ? 1.282 -12.936 22.101 1.00 92.19 333 THR A C 1
ATOM 2557 O O . THR A 1 333 ? 1.017 -12.032 22.892 1.00 92.19 333 THR A O 1
ATOM 2560 N N . ALA A 1 334 ? 2.135 -12.767 21.092 1.00 93.31 334 ALA A N 1
ATOM 2561 C CA . ALA A 1 334 ? 2.535 -11.446 20.627 1.00 93.31 334 ALA A CA 1
ATOM 2562 C C . ALA A 1 334 ? 1.448 -10.875 19.708 1.00 93.31 334 ALA A C 1
ATOM 2564 O O . ALA A 1 334 ? 0.902 -11.580 18.857 1.00 93.31 334 ALA A O 1
ATOM 2565 N N . TYR A 1 335 ? 1.150 -9.589 19.884 1.00 94.38 335 TYR A N 1
ATOM 2566 C CA . TYR A 1 335 ? 0.192 -8.854 19.061 1.00 94.38 335 TYR A CA 1
ATOM 2567 C C . TYR A 1 335 ? 0.898 -8.139 17.903 1.00 94.38 335 TYR A C 1
ATOM 2569 O O . TYR A 1 335 ? 2.056 -7.726 18.058 1.00 94.38 335 TYR A O 1
ATOM 2577 N N . PRO A 1 336 ? 0.210 -7.930 16.764 1.00 95.25 336 PRO A N 1
ATOM 2578 C CA . PRO A 1 336 ? 0.706 -7.033 15.729 1.00 95.25 336 PRO A CA 1
ATOM 2579 C C . PRO A 1 336 ? 0.921 -5.623 16.292 1.00 95.25 336 PRO A C 1
ATOM 2581 O O . PRO A 1 336 ? 0.152 -5.149 17.126 1.00 95.25 336 PRO A O 1
ATOM 2584 N N . GLN A 1 337 ? 1.984 -4.962 15.839 1.00 93.31 337 GLN A N 1
ATOM 2585 C CA . GLN A 1 337 ? 2.390 -3.647 16.331 1.00 93.31 337 GLN A CA 1
ATOM 2586 C C . GLN A 1 337 ? 2.118 -2.573 15.281 1.00 93.31 337 GLN A C 1
ATOM 2588 O O . GLN A 1 337 ? 2.348 -2.792 14.090 1.00 93.31 337 GLN A O 1
ATOM 2593 N N . VAL A 1 338 ? 1.669 -1.404 15.735 1.00 95.12 338 VAL A N 1
ATOM 2594 C CA . VAL A 1 338 ? 1.533 -0.212 14.891 1.00 95.12 338 VAL A CA 1
ATOM 2595 C C . VAL A 1 338 ? 2.878 0.502 14.750 1.00 95.12 338 VAL A C 1
ATOM 2597 O O . VAL A 1 338 ? 3.655 0.570 15.703 1.00 95.12 338 VAL A O 1
ATOM 2600 N N . ASN A 1 339 ? 3.156 1.058 13.572 1.00 95.56 339 ASN A N 1
ATOM 2601 C CA . ASN A 1 339 ? 4.266 1.997 13.382 1.00 95.56 339 ASN A CA 1
ATOM 2602 C C . ASN A 1 339 ? 3.791 3.451 13.595 1.00 95.56 339 ASN A C 1
ATOM 2604 O O . ASN A 1 339 ? 2.657 3.686 14.007 1.00 95.56 339 ASN A O 1
ATOM 2608 N N . TYR A 1 340 ? 4.641 4.443 13.308 1.00 95.94 340 TYR A N 1
ATOM 2609 C CA . TYR A 1 340 ? 4.286 5.864 13.447 1.00 95.94 340 TYR A CA 1
ATOM 2610 C C . TYR A 1 340 ? 3.080 6.286 12.582 1.00 95.94 340 TYR A C 1
ATOM 2612 O O . TYR A 1 340 ? 2.307 7.143 13.013 1.00 95.94 340 TYR A O 1
ATOM 2620 N N . PHE A 1 341 ? 2.897 5.648 11.416 1.00 94.50 341 PHE A N 1
ATOM 2621 C CA . PHE A 1 341 ? 1.732 5.787 10.533 1.00 94.50 341 PHE A CA 1
ATOM 2622 C C . PHE A 1 341 ? 0.462 5.327 11.240 1.00 94.50 341 PHE A C 1
ATOM 2624 O O . PHE A 1 341 ? -0.474 6.098 11.432 1.00 94.50 341 PHE A O 1
ATOM 2631 N N . GLY A 1 342 ? 0.456 4.066 11.671 1.00 97.50 342 GLY A N 1
ATOM 2632 C CA . GLY A 1 342 ? -0.690 3.475 12.342 1.00 97.50 342 GLY A CA 1
ATOM 2633 C C . GLY A 1 342 ? -1.036 4.166 13.647 1.00 97.50 342 GLY A C 1
ATOM 2634 O O . GLY A 1 342 ? -2.208 4.380 13.944 1.00 97.50 342 GLY A O 1
ATOM 2635 N N . TRP A 1 343 ? -0.008 4.563 14.397 1.00 98.12 343 TRP A N 1
ATOM 2636 C CA . TRP A 1 343 ? -0.187 5.277 15.649 1.00 98.12 343 TRP A CA 1
ATOM 2637 C C . TRP A 1 343 ? -0.937 6.589 15.447 1.00 98.12 343 TRP A C 1
ATOM 2639 O O . TRP A 1 343 ? -1.891 6.867 16.172 1.00 98.12 343 TRP A O 1
ATOM 2649 N N . PHE A 1 344 ? -0.540 7.353 14.426 1.00 97.81 344 PHE A N 1
ATOM 2650 C CA . PHE A 1 344 ? -1.190 8.606 14.056 1.00 97.81 344 PHE A CA 1
ATOM 2651 C C . PHE A 1 344 ? -2.644 8.394 13.622 1.00 97.81 344 PHE A C 1
ATOM 2653 O O . PHE A 1 344 ? -3.532 9.108 14.071 1.00 97.81 344 PHE A O 1
ATOM 2660 N N . VAL A 1 345 ? -2.915 7.370 12.809 1.00 98.31 345 VAL A N 1
ATOM 2661 C CA . VAL A 1 345 ? -4.286 7.049 12.375 1.00 98.31 345 VAL A CA 1
ATOM 2662 C C . VAL A 1 345 ? -5.194 6.726 13.555 1.00 98.31 345 VAL A C 1
ATOM 2664 O O . VAL A 1 345 ? -6.322 7.202 13.596 1.00 98.31 345 VAL A O 1
ATOM 2667 N N . ASN A 1 346 ? -4.703 5.952 14.519 1.00 98.38 346 ASN A N 1
ATOM 2668 C CA . ASN A 1 346 ? -5.456 5.640 15.729 1.00 98.38 346 ASN A CA 1
ATOM 2669 C C . ASN A 1 346 ? -5.681 6.879 16.611 1.00 98.38 346 ASN A C 1
ATOM 2671 O O . ASN A 1 346 ? -6.734 6.996 17.226 1.00 98.38 346 ASN A O 1
ATOM 2675 N N . GLU A 1 347 ? -4.725 7.811 16.665 1.00 97.88 347 GLU A N 1
ATOM 2676 C CA . GLU A 1 347 ? -4.895 9.090 17.373 1.00 97.88 347 GLU A CA 1
ATOM 2677 C C . GLU A 1 347 ? -5.938 9.989 16.692 1.00 97.88 347 GLU A C 1
ATOM 2679 O O . GLU A 1 347 ? -6.698 10.667 17.378 1.00 97.88 347 GLU A O 1
ATOM 2684 N N . LYS A 1 348 ? -6.039 9.942 15.359 1.00 97.88 348 LYS A N 1
ATOM 2685 C CA . LYS A 1 348 ? -7.028 10.697 14.573 1.00 97.88 348 LYS A CA 1
ATOM 2686 C C . LYS A 1 348 ? -8.318 9.934 14.272 1.00 97.88 348 LYS A C 1
ATOM 2688 O O . LYS A 1 348 ? -9.146 10.450 13.524 1.00 97.88 348 LYS A O 1
ATOM 2693 N N . GLU A 1 349 ? -8.532 8.735 14.818 1.00 97.94 349 GLU A N 1
ATOM 2694 C CA . GLU A 1 349 ? -9.656 7.879 14.406 1.00 97.94 349 GLU A CA 1
ATOM 2695 C C . GLU A 1 349 ? -11.012 8.584 14.571 1.00 97.94 349 GLU A C 1
ATOM 2697 O O . GLU A 1 349 ? -11.838 8.544 13.657 1.00 97.94 349 GLU A O 1
ATOM 2702 N N . ASP A 1 350 ? -11.218 9.295 15.682 1.00 98.12 350 ASP A N 1
ATOM 2703 C CA . ASP A 1 350 ? -12.450 10.049 15.938 1.00 98.12 350 ASP A CA 1
ATOM 2704 C C . ASP A 1 350 ? -12.699 11.135 14.885 1.00 98.12 350 ASP A C 1
ATOM 2706 O O . ASP A 1 350 ? -13.838 11.350 14.463 1.00 98.12 350 ASP A O 1
ATOM 2710 N N . ASP A 1 351 ? -11.646 11.813 14.433 1.00 98.06 351 ASP A N 1
ATOM 2711 C CA . ASP A 1 351 ? -11.725 12.818 13.375 1.00 98.06 351 ASP A CA 1
ATOM 2712 C C . ASP A 1 351 ? -12.124 12.159 12.051 1.00 98.06 351 ASP A C 1
ATOM 2714 O O . ASP A 1 351 ? -13.059 12.605 11.383 1.00 98.06 351 ASP A O 1
ATOM 2718 N N . LEU A 1 352 ? -11.477 11.045 11.701 1.00 98.25 352 LEU A N 1
ATOM 2719 C CA . LEU A 1 352 ? -11.770 10.304 10.473 1.00 98.25 352 LEU A CA 1
ATOM 2720 C C . LEU A 1 352 ? -13.198 9.753 10.466 1.00 98.25 352 LEU A C 1
ATOM 2722 O O . LEU A 1 352 ? -13.877 9.802 9.439 1.00 98.25 352 LEU A O 1
ATOM 2726 N N . ARG A 1 353 ? -13.698 9.273 11.609 1.00 98.12 353 ARG A N 1
ATOM 2727 C CA . ARG A 1 353 ? -15.080 8.794 11.725 1.00 98.12 353 ARG A CA 1
ATOM 2728 C C . ARG A 1 353 ? -16.103 9.915 11.558 1.00 98.12 353 ARG A C 1
ATOM 2730 O O . ARG A 1 353 ? -17.176 9.650 11.019 1.00 98.12 353 ARG A O 1
ATOM 2737 N N . ARG A 1 354 ? -15.787 11.163 11.927 1.00 97.88 354 ARG A N 1
ATOM 2738 C CA . ARG A 1 354 ? -16.675 12.312 11.657 1.00 97.88 354 ARG A CA 1
ATOM 2739 C C . ARG A 1 354 ? -16.845 12.597 10.167 1.00 97.88 354 ARG A C 1
ATOM 2741 O O . ARG A 1 354 ? -17.909 13.060 9.782 1.00 97.88 354 ARG A O 1
ATOM 2748 N N . LEU A 1 355 ? -15.866 12.261 9.323 1.00 97.38 355 LEU A N 1
ATOM 2749 C CA . LEU A 1 355 ? -16.006 12.367 7.861 1.00 97.38 355 LEU A CA 1
ATOM 2750 C C . LEU A 1 355 ? -17.021 11.358 7.288 1.00 97.38 355 LEU A C 1
ATOM 2752 O O . LEU A 1 355 ? -17.484 11.504 6.156 1.00 97.38 355 LEU A O 1
ATOM 2756 N N . LEU A 1 356 ? -17.348 10.299 8.035 1.00 96.06 356 LEU A N 1
ATOM 2757 C CA . LEU A 1 356 ? -18.258 9.244 7.587 1.00 96.06 356 LEU A CA 1
ATOM 2758 C C . LEU A 1 356 ? -19.728 9.504 7.933 1.00 96.06 356 LEU A C 1
ATOM 2760 O O . LEU A 1 356 ? -20.586 8.832 7.349 1.00 96.06 356 LEU A O 1
ATOM 2764 N N . GLN A 1 357 ? -19.994 10.465 8.816 1.00 89.81 357 GLN A N 1
ATOM 2765 C CA . GLN A 1 357 ? -21.329 10.977 9.138 1.00 89.81 357 GLN A CA 1
ATOM 2766 C C . GLN A 1 357 ? -21.840 11.854 7.992 1.00 89.81 357 GLN A C 1
ATOM 2768 O O . GLN A 1 357 ? -23.056 11.782 7.713 1.00 89.81 357 GLN A O 1
#

Secondary structure (DSSP, 8-state):
---------------------THHHHHHHHHHHHHHHHHHHHHHHHHHHHHSS-----------EEPPSS-SSSSPPPPPHHHHHHHHHTT--HHHHHHHHHHHHHH-HHHHHHHHHHHHHHT--HHHHHHHHHHHHHHTS-S-S-HHHHHHHHHHHTTS----EETTEEHHHHTTSGGGGGGGG-SSHHHHHHHHHHHIIIIITTSEETTEE--SS-HHHHHS-SSSTT--BTTTTB-HHHHHTTHHHHHHHH-PPPP-TT-HHHHHHHHHSTTHHHHHHHHHHHHHHHHIIIIISEE-TT-HHHHHHHHHH--HHHHHHHHHHHHHHHSS-PPP---HHHHHHHHTHHHHHHTT-

Sequence (357 aa):
MLPLQPLQSLDRAASGRRVMGWSGVLTIAARVIIAHVRTAMAFVAALLLATACVAPLSGAAAGVIVVPPGNGSQQQPTVDRNSVARTRETGGTFEGKYQQIYRLLQSDRALMARIKSAAQRFGIDPVHMLGAIVAEHTFNVDAIDSAQGYYIKAMAYLGTPILFQYKGVPVSEFVAKEQFDRCRTSKDDFDLWDCREEVWRDVFRGNTVDGVSYPDDRFGRVFFQPLYAGQTFGLGQLSPIAALSVADIVHKRSGLPLIDMDHAPELYSTIMDPATSLEYLAALIRLSIDSYRDLAGFDISKNPGLTATLYNVGDARDRARRLAATNRQSGATAYPQVNYFGWFVNEKEDDLRRLLQ

pLDDT: mean 82.89, std 19.15, range [33.59, 98.69]

Organism: NCBI:txid1123029

InterPro domains:
  IPR009842 Protein of unknown function DUF1402 [PF07182] (60-356)